Protein AF-A0A7C7KYK8-F1 (afdb_monomer)

Radius of gyration: 28.05 Å; Cα contacts (8 Å, |Δi|>4): 283; chains: 1; bounding box: 59×27×130 Å

Foldseek 3Di:
DDDDDDDDDDDDPPPPPPPPDPPPLLVLLLVLLVLLLVLLVLLLVLVLVCLVCQQVVQLVLVVVLCVVDVVDDDDVCSNPPGPADPLRSVLSNLLSVLVNLLSCLLSQLSDDDDLVSSLVSLVSSLVSLVVSLVSLVVCCVPCVVALSSVLNVLSVQLNVLSVVLSPDDDRLLSSLSSLQSSLVSVVSSLVSSLVRLVVVLVVLLVSLVVQLVSLVVQLVVCVVVVVVVSNVVSVVVNVVSVVLSVLVSVLSVLSSVLSVLSSQLSVLSNCCSPDPNDPVSSVSSSVSSVVSSVSSVVSSVSSVVSVVVVVD

Structure (mmCIF, N/CA/C/O backbone):
data_AF-A0A7C7KYK8-F1
#
_entry.id   AF-A0A7C7KYK8-F1
#
loop_
_atom_site.group_PDB
_atom_site.id
_atom_site.type_symbol
_atom_site.label_atom_id
_atom_site.label_alt_id
_atom_site.label_comp_id
_atom_site.label_asym_id
_atom_site.label_entity_id
_atom_site.label_seq_id
_atom_site.pdbx_PDB_ins_code
_atom_site.Cartn_x
_atom_site.Cartn_y
_atom_site.Cartn_z
_atom_site.occupancy
_atom_site.B_iso_or_equiv
_atom_site.auth_seq_id
_atom_site.auth_comp_id
_atom_site.auth_asym_id
_atom_site.auth_atom_id
_atom_site.pdbx_PDB_model_num
ATOM 1 N N . MET A 1 1 ? -0.561 -1.590 -94.330 1.00 39.41 1 MET A N 1
ATOM 2 C CA . MET A 1 1 ? 0.571 -1.987 -93.460 1.00 39.41 1 MET A CA 1
ATOM 3 C C . MET A 1 1 ? 0.499 -1.111 -92.217 1.00 39.41 1 MET A C 1
ATOM 5 O O . MET A 1 1 ? 0.584 0.092 -92.364 1.00 39.41 1 MET A O 1
ATOM 9 N N . ARG A 1 2 ? -0.061 -1.596 -91.105 1.00 34.94 2 ARG A N 1
ATOM 10 C CA . ARG A 1 2 ? 0.596 -2.390 -90.042 1.00 34.94 2 ARG A CA 1
ATOM 11 C C . ARG A 1 2 ? 1.697 -1.616 -89.283 1.00 34.94 2 ARG A C 1
ATOM 13 O O . ARG A 1 2 ? 2.776 -1.448 -89.824 1.00 34.94 2 ARG A O 1
ATOM 20 N N . HIS A 1 3 ? 1.354 -1.294 -88.026 1.00 37.06 3 HIS A N 1
ATOM 21 C CA . HIS A 1 3 ? 2.149 -1.211 -86.782 1.00 37.06 3 HIS A CA 1
ATOM 22 C C . HIS A 1 3 ? 3.342 -0.245 -86.632 1.00 37.06 3 HIS A C 1
ATOM 24 O O . HIS A 1 3 ? 4.312 -0.350 -87.366 1.00 37.06 3 HIS A O 1
ATOM 30 N N . LEU A 1 4 ? 3.287 0.594 -85.578 1.00 39.56 4 LEU A N 1
ATOM 31 C CA . LEU A 1 4 ? 4.137 0.632 -84.350 1.00 39.56 4 LEU A CA 1
ATOM 32 C C . LEU A 1 4 ? 3.781 1.945 -83.582 1.00 39.56 4 LEU A C 1
ATOM 34 O O . LEU A 1 4 ? 3.873 3.007 -84.180 1.00 39.56 4 LEU A O 1
ATOM 38 N N . LEU A 1 5 ? 3.132 2.011 -82.404 1.00 41.00 5 LEU A N 1
ATOM 39 C CA . LEU A 1 5 ? 3.512 1.663 -81.012 1.00 41.00 5 LEU A CA 1
ATOM 40 C C . LEU A 1 5 ? 4.870 2.226 -80.530 1.00 41.00 5 LEU A C 1
ATOM 42 O O . LEU A 1 5 ? 5.886 1.705 -80.967 1.00 41.00 5 LEU A O 1
ATOM 46 N N . GLN A 1 6 ? 4.856 3.209 -79.598 1.00 37.66 6 GLN A N 1
ATOM 47 C CA . GLN A 1 6 ? 5.611 3.269 -78.308 1.00 37.66 6 GLN A CA 1
ATOM 48 C C . GLN A 1 6 ? 5.577 4.683 -77.649 1.00 37.66 6 GLN A C 1
ATOM 50 O O . GLN A 1 6 ? 6.051 5.649 -78.229 1.00 37.66 6 GLN A O 1
ATOM 55 N N . HIS A 1 7 ? 4.858 4.827 -76.516 1.00 35.84 7 HIS A N 1
ATOM 56 C CA . HIS A 1 7 ? 5.334 5.178 -75.142 1.00 35.84 7 HIS A CA 1
ATOM 57 C C . HIS A 1 7 ? 5.679 6.670 -74.914 1.00 35.84 7 HIS A C 1
ATOM 59 O O . HIS A 1 7 ? 6.673 7.162 -75.421 1.00 35.84 7 HIS A O 1
ATOM 65 N N . ILE A 1 8 ? 4.818 7.502 -74.303 1.00 42.50 8 ILE A N 1
ATOM 66 C CA . ILE A 1 8 ? 4.493 7.671 -72.859 1.00 42.50 8 ILE A CA 1
ATOM 67 C C . ILE A 1 8 ? 5.725 7.703 -71.940 1.00 42.50 8 ILE A C 1
ATOM 69 O O . ILE A 1 8 ? 6.348 6.676 -71.696 1.00 42.50 8 ILE A O 1
ATOM 73 N N . GLY A 1 9 ? 5.984 8.878 -71.355 1.00 31.59 9 GLY A N 1
ATOM 74 C CA . GLY A 1 9 ?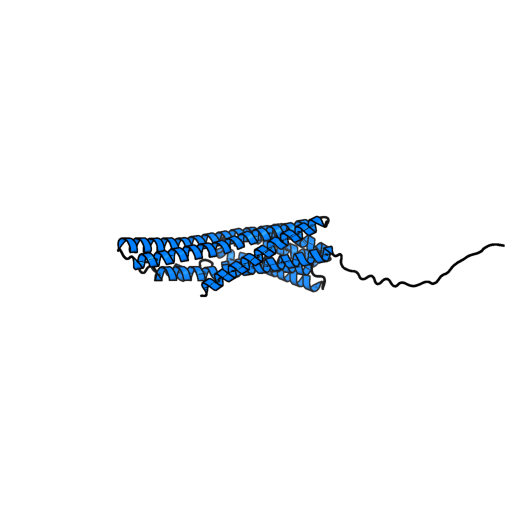 6.939 9.092 -70.267 1.00 31.59 9 GLY A CA 1
ATOM 75 C C . GLY A 1 9 ? 6.685 10.421 -69.548 1.00 31.59 9 GLY A C 1
ATOM 76 O O . GLY A 1 9 ? 7.449 11.365 -69.709 1.00 31.59 9 GLY A O 1
ATOM 77 N N . VAL A 1 10 ? 5.593 10.511 -68.781 1.00 37.50 10 VAL A N 1
ATOM 78 C CA . VAL A 1 10 ? 5.389 11.570 -67.777 1.00 37.50 10 VAL A CA 1
ATOM 79 C C . VAL A 1 10 ? 5.929 11.034 -66.455 1.00 37.50 10 VAL A C 1
ATOM 81 O O . VAL A 1 10 ? 5.347 10.128 -65.865 1.00 37.50 10 VAL A O 1
ATOM 84 N N . VAL A 1 11 ? 7.063 11.570 -66.004 1.00 35.84 11 VAL A N 1
ATOM 85 C CA . VAL A 1 11 ? 7.606 11.306 -64.667 1.00 35.84 11 VAL A CA 1
ATOM 86 C C . VAL A 1 11 ? 6.828 12.170 -63.676 1.00 35.84 11 VAL A C 1
ATOM 88 O O . VAL A 1 11 ? 7.108 13.355 -63.512 1.00 35.84 11 VAL A O 1
ATOM 91 N N . ALA A 1 12 ? 5.817 11.582 -63.040 1.00 37.19 12 ALA A N 1
ATOM 92 C CA . ALA A 1 12 ? 5.189 12.152 -61.856 1.00 37.19 12 ALA A CA 1
ATOM 93 C C . ALA A 1 12 ? 6.038 11.780 -60.632 1.00 37.19 12 ALA A C 1
ATOM 95 O O . ALA A 1 12 ? 6.067 10.629 -60.197 1.00 37.19 12 ALA A O 1
ATOM 96 N N . LEU A 1 13 ? 6.755 12.768 -60.099 1.00 34.91 13 LEU A N 1
ATOM 97 C CA . LEU A 1 13 ? 7.483 12.686 -58.839 1.00 34.91 13 LEU A CA 1
ATOM 98 C C . LEU A 1 13 ? 6.460 12.648 -57.688 1.00 34.91 13 LEU A C 1
ATOM 100 O O . LEU A 1 13 ? 6.020 13.687 -57.200 1.00 34.91 13 LEU A O 1
ATOM 104 N N . VAL A 1 14 ? 6.044 11.451 -57.272 1.00 40.53 14 VAL A N 1
ATOM 105 C CA . VAL A 1 14 ? 5.283 11.271 -56.029 1.00 40.53 14 VAL A CA 1
ATOM 106 C C . VAL A 1 14 ? 6.272 11.382 -54.874 1.00 40.53 14 VAL A C 1
ATOM 108 O O . VAL A 1 14 ? 6.973 10.432 -54.533 1.00 40.53 14 VAL A O 1
ATOM 111 N N . ALA A 1 15 ? 6.342 12.574 -54.284 1.00 39.62 15 ALA A N 1
ATOM 112 C CA . ALA A 1 15 ? 6.918 12.779 -52.965 1.00 39.62 15 ALA A CA 1
ATOM 113 C C . ALA A 1 15 ? 6.043 12.036 -51.943 1.00 39.62 15 ALA A C 1
ATOM 115 O O . ALA A 1 15 ? 5.050 12.563 -51.441 1.00 39.62 15 ALA A O 1
ATOM 116 N N . GLY A 1 16 ? 6.384 10.774 -51.687 1.00 33.50 16 GLY A N 1
ATOM 117 C CA . GLY A 1 16 ? 5.830 10.003 -50.586 1.00 33.50 16 GLY A CA 1
ATOM 118 C C . GLY A 1 16 ? 6.254 10.639 -49.269 1.00 33.50 16 GLY A C 1
ATOM 119 O O . GLY A 1 16 ? 7.388 10.472 -48.826 1.00 33.50 16 GLY A O 1
ATOM 120 N N . LEU A 1 17 ? 5.336 11.384 -48.656 1.00 36.88 17 LEU A N 1
ATOM 121 C CA . LEU A 1 17 ? 5.386 11.749 -47.248 1.00 36.88 17 LEU A CA 1
ATOM 122 C C . LEU A 1 17 ? 5.408 10.453 -46.430 1.00 36.88 17 LEU A C 1
ATOM 124 O O . LEU A 1 17 ? 4.373 9.832 -46.198 1.00 36.88 17 LEU A O 1
ATOM 128 N N . ALA A 1 18 ? 6.599 10.038 -46.003 1.00 37.62 18 ALA A N 1
ATOM 129 C CA . ALA A 1 18 ? 6.763 9.076 -44.927 1.00 37.62 18 ALA A CA 1
ATOM 130 C C . ALA A 1 18 ? 6.308 9.746 -43.622 1.00 37.62 18 ALA A C 1
ATOM 132 O O . ALA A 1 18 ? 7.106 10.285 -42.858 1.00 37.62 18 ALA A O 1
ATOM 133 N N . ALA A 1 19 ? 4.997 9.746 -43.382 1.00 37.44 19 ALA A N 1
ATOM 134 C CA . ALA A 1 19 ? 4.474 9.872 -42.036 1.00 37.44 19 ALA A CA 1
ATOM 135 C C . ALA A 1 19 ? 4.894 8.600 -41.287 1.00 37.44 19 ALA A C 1
ATOM 137 O O . ALA A 1 19 ? 4.265 7.552 -41.420 1.00 37.44 19 ALA A O 1
ATOM 138 N N . CYS A 1 20 ? 6.003 8.674 -40.549 1.00 38.59 20 CYS A N 1
ATOM 139 C CA . CYS A 1 20 ? 6.377 7.678 -39.551 1.00 38.59 20 CYS A CA 1
ATOM 140 C C . CYS A 1 20 ? 5.312 7.672 -38.444 1.00 38.59 20 CYS A C 1
ATOM 142 O O . CYS A 1 20 ? 5.484 8.304 -37.405 1.00 38.59 20 CYS A O 1
ATOM 144 N N . SER A 1 21 ? 4.192 6.984 -38.663 1.00 41.41 21 SER A N 1
ATOM 145 C CA . SER A 1 21 ? 3.325 6.548 -37.575 1.00 41.41 21 SER A CA 1
ATOM 146 C C . SER A 1 21 ? 4.129 5.556 -36.742 1.00 41.41 21 SER A C 1
ATOM 148 O O . SER A 1 21 ? 4.587 4.544 -37.280 1.00 41.41 21 SER A O 1
ATOM 150 N N . ALA A 1 22 ? 4.335 5.840 -35.457 1.00 50.25 22 ALA A N 1
ATOM 151 C CA . ALA A 1 22 ? 4.844 4.830 -34.538 1.00 50.25 22 ALA A CA 1
ATOM 152 C C . ALA A 1 22 ? 4.008 3.538 -34.701 1.00 50.25 22 ALA A C 1
ATOM 154 O O . ALA A 1 22 ? 2.796 3.639 -34.925 1.00 50.25 22 ALA A O 1
ATOM 155 N N . PRO A 1 23 ? 4.615 2.338 -34.643 1.00 59.47 23 PRO A N 1
ATOM 156 C CA . PRO A 1 23 ? 3.858 1.093 -34.723 1.00 59.47 23 PRO A CA 1
ATOM 157 C C . PRO A 1 23 ? 2.754 1.106 -33.662 1.00 59.47 23 PRO A C 1
ATOM 159 O O . PRO A 1 23 ? 3.033 1.410 -32.503 1.00 59.47 23 PRO A O 1
ATOM 162 N N . ARG A 1 24 ? 1.512 0.793 -34.050 1.00 62.34 24 ARG A N 1
ATOM 163 C CA . ARG A 1 24 ? 0.325 0.807 -33.172 1.00 62.34 24 ARG A CA 1
ATOM 164 C C . ARG A 1 24 ? 0.557 0.056 -31.852 1.00 62.34 24 ARG A C 1
ATOM 166 O O . ARG A 1 24 ? 0.099 0.503 -30.806 1.00 62.34 24 ARG A O 1
ATOM 173 N N . ASP A 1 25 ? 1.330 -1.022 -31.900 1.00 64.50 25 ASP A N 1
ATOM 174 C CA . ASP A 1 25 ? 1.671 -1.865 -30.749 1.00 64.50 25 ASP A CA 1
ATOM 175 C C . ASP A 1 25 ? 2.570 -1.146 -29.728 1.00 64.50 25 ASP A C 1
ATOM 177 O O . ASP A 1 25 ? 2.453 -1.360 -28.522 1.00 64.50 25 ASP A O 1
ATOM 181 N N . PHE A 1 26 ? 3.427 -0.225 -30.187 1.00 70.75 26 PHE A N 1
ATOM 182 C CA . PHE A 1 26 ? 4.243 0.598 -29.296 1.00 70.75 26 PHE A CA 1
ATOM 183 C C . PHE A 1 26 ? 3.380 1.603 -28.529 1.00 70.75 26 PHE A C 1
ATOM 185 O O . PHE A 1 26 ? 3.598 1.790 -27.339 1.00 70.75 26 PHE A O 1
ATOM 192 N N . THR A 1 27 ? 2.370 2.203 -29.166 1.00 81.44 27 THR A N 1
ATOM 193 C CA . THR A 1 27 ? 1.430 3.114 -28.489 1.00 81.44 27 THR A CA 1
ATOM 194 C C . THR A 1 27 ? 0.628 2.393 -27.404 1.00 81.44 27 THR A C 1
ATOM 196 O O . THR A 1 27 ? 0.552 2.888 -26.285 1.00 81.44 27 THR A O 1
ATOM 199 N N . VAL A 1 28 ? 0.121 1.187 -27.683 1.00 86.62 28 VAL A N 1
ATOM 200 C CA . VAL A 1 28 ? -0.624 0.386 -26.692 1.00 86.62 28 VAL A CA 1
ATOM 201 C C . VAL A 1 28 ? 0.254 0.019 -25.492 1.00 86.62 28 VAL A C 1
ATOM 203 O O . VAL A 1 28 ? -0.183 0.127 -24.348 1.00 86.62 28 VAL A O 1
ATOM 206 N N . TYR A 1 29 ? 1.515 -0.360 -25.722 1.00 87.56 29 TYR A N 1
ATOM 207 C CA . TYR A 1 29 ? 2.449 -0.645 -24.630 1.00 87.56 29 TYR A CA 1
ATOM 208 C C . TYR A 1 29 ? 2.697 0.582 -23.734 1.00 87.56 29 TYR A C 1
ATOM 210 O O . TYR A 1 29 ? 2.711 0.465 -22.510 1.00 87.56 29 TYR A O 1
ATOM 218 N N . GLN A 1 30 ? 2.835 1.772 -24.327 1.00 86.19 30 GLN A N 1
ATOM 219 C CA . GLN A 1 30 ? 3.006 3.022 -23.578 1.00 86.19 30 GLN A CA 1
ATOM 220 C C . GLN A 1 30 ? 1.785 3.371 -22.730 1.00 86.19 30 GLN A C 1
ATOM 222 O O . GLN A 1 30 ? 1.933 3.704 -21.554 1.00 86.19 30 GLN A O 1
ATOM 227 N N . GLU A 1 31 ? 0.593 3.287 -23.323 1.00 90.44 31 GLU A N 1
ATOM 228 C CA . GLU A 1 31 ? -0.676 3.516 -22.625 1.00 90.44 31 GLU A CA 1
ATOM 229 C C . GLU A 1 31 ? -0.809 2.562 -21.437 1.00 90.44 31 GLU A C 1
ATOM 231 O O . GLU A 1 31 ? -1.110 2.995 -20.327 1.00 90.44 31 GLU A O 1
ATOM 236 N N . THR A 1 32 ? -0.458 1.291 -21.639 1.00 94.44 32 THR A N 1
ATOM 237 C CA . THR A 1 32 ? -0.509 0.263 -20.594 1.00 94.44 32 THR A CA 1
ATOM 238 C C . THR A 1 32 ? 0.443 0.564 -19.432 1.00 94.44 32 THR A C 1
ATOM 240 O O . THR A 1 32 ? 0.064 0.438 -18.270 1.00 94.44 32 THR A O 1
ATOM 243 N N . ILE A 1 33 ? 1.665 1.042 -19.695 1.00 93.12 33 ILE A N 1
ATOM 244 C CA . ILE A 1 33 ? 2.573 1.488 -18.620 1.00 93.12 33 ILE A CA 1
ATOM 245 C C . ILE A 1 33 ? 1.990 2.699 -17.868 1.00 93.12 33 ILE A C 1
ATOM 247 O O . ILE A 1 33 ? 2.126 2.791 -16.646 1.00 93.12 33 ILE A O 1
ATOM 251 N N . GLY A 1 34 ? 1.318 3.616 -18.571 1.00 93.19 34 GLY A N 1
ATOM 252 C CA . GLY A 1 34 ? 0.617 4.745 -17.953 1.00 93.19 34 GLY A CA 1
ATOM 253 C C . GLY A 1 34 ? -0.557 4.316 -17.061 1.00 93.19 34 GLY A C 1
ATOM 254 O O . GLY A 1 34 ? -0.731 4.860 -15.964 1.00 93.19 34 GLY A O 1
ATOM 255 N N . GLU A 1 35 ? -1.331 3.314 -17.486 1.00 96.00 35 GLU A N 1
ATOM 256 C CA . GLU A 1 35 ? -2.389 2.693 -16.676 1.00 96.00 35 GLU A CA 1
ATOM 257 C C . GLU A 1 35 ? -1.803 2.048 -15.410 1.00 96.00 35 GLU A C 1
ATOM 259 O O . GLU A 1 35 ? -2.283 2.317 -14.306 1.00 96.00 35 GLU A O 1
ATOM 264 N N . PHE A 1 36 ? -0.704 1.296 -15.541 1.00 96.94 36 PHE A N 1
ATOM 265 C CA . PHE A 1 36 ? 0.009 0.688 -14.411 1.00 96.94 36 PHE A CA 1
ATOM 266 C C . PHE A 1 36 ? 0.518 1.730 -13.400 1.00 96.94 36 PHE A C 1
ATOM 268 O O . PHE A 1 36 ? 0.356 1.562 -12.186 1.00 96.94 36 PHE A O 1
ATOM 275 N N . GLN A 1 37 ? 1.088 2.840 -13.882 1.00 95.62 37 GLN A N 1
ATOM 276 C CA . GLN A 1 37 ? 1.500 3.958 -13.030 1.00 95.62 37 GLN A CA 1
ATOM 277 C C . GLN A 1 37 ? 0.299 4.566 -12.293 1.00 95.62 37 GLN A C 1
ATOM 279 O O . GLN A 1 37 ? 0.345 4.749 -11.078 1.00 95.62 37 GLN A O 1
ATOM 284 N N . THR A 1 38 ? -0.792 4.845 -13.008 1.00 96.19 38 THR A N 1
ATOM 285 C CA . THR A 1 38 ? -2.000 5.451 -12.427 1.00 96.19 38 THR A CA 1
ATOM 286 C C . THR A 1 38 ? -2.620 4.555 -11.355 1.00 96.19 38 THR A C 1
ATOM 288 O O . THR A 1 38 ? -3.025 5.041 -10.298 1.00 96.19 38 THR A O 1
ATOM 291 N N . ALA A 1 39 ? -2.679 3.246 -11.603 1.00 97.25 39 ALA A N 1
ATOM 292 C CA . ALA A 1 39 ? -3.134 2.261 -10.629 1.00 97.25 39 ALA A CA 1
ATOM 293 C C . ALA A 1 39 ? -2.235 2.257 -9.381 1.00 97.25 39 ALA A C 1
ATOM 295 O O . ALA A 1 39 ? -2.733 2.340 -8.262 1.00 97.25 39 ALA A O 1
ATOM 296 N N . THR A 1 40 ? -0.913 2.290 -9.569 1.00 96.62 40 THR A N 1
ATOM 297 C CA . THR A 1 40 ? 0.068 2.386 -8.474 1.00 96.62 40 THR A CA 1
ATOM 298 C C . THR A 1 40 ? -0.090 3.659 -7.652 1.00 96.62 40 THR A C 1
ATOM 300 O O . THR A 1 40 ? -0.054 3.601 -6.424 1.00 96.62 40 THR A O 1
ATOM 303 N N . ASP A 1 41 ? -0.340 4.800 -8.296 1.00 94.81 41 ASP A N 1
ATOM 304 C CA . ASP A 1 41 ? -0.593 6.063 -7.605 1.00 94.81 41 ASP A CA 1
ATOM 305 C C . ASP A 1 41 ? -1.860 5.991 -6.727 1.00 94.81 41 ASP A C 1
ATOM 307 O O . ASP A 1 41 ? -1.836 6.471 -5.588 1.00 94.81 41 ASP A O 1
ATOM 311 N N . LYS A 1 42 ? -2.939 5.356 -7.213 1.00 95.38 42 LYS A N 1
ATOM 312 C CA . LYS A 1 42 ? -4.183 5.140 -6.447 1.00 95.38 42 LYS A CA 1
ATOM 313 C C . LYS A 1 42 ? -3.963 4.204 -5.258 1.00 95.38 42 LYS A C 1
ATOM 315 O O . LYS A 1 42 ? -4.292 4.581 -4.134 1.00 95.38 42 LYS A O 1
ATOM 320 N N . THR A 1 43 ? -3.370 3.032 -5.492 1.00 94.56 43 THR A N 1
ATOM 321 C CA . THR A 1 43 ? -3.070 2.033 -4.452 1.00 94.56 43 THR A CA 1
ATOM 322 C C . THR A 1 43 ? -2.204 2.635 -3.353 1.00 94.56 43 THR A C 1
ATOM 324 O O . THR A 1 43 ? -2.537 2.539 -2.171 1.00 94.56 43 THR A O 1
ATOM 327 N N . ALA A 1 44 ? -1.132 3.333 -3.740 1.00 92.25 44 ALA A N 1
ATOM 328 C CA . ALA A 1 44 ? -0.272 4.029 -2.800 1.00 92.25 44 ALA A CA 1
ATOM 329 C C . ALA A 1 44 ? -1.053 5.091 -2.018 1.00 92.25 44 ALA A C 1
ATOM 331 O O . ALA A 1 44 ? -0.940 5.129 -0.802 1.00 92.25 44 ALA A O 1
ATOM 332 N N . SER A 1 45 ? -1.883 5.920 -2.662 1.00 90.69 45 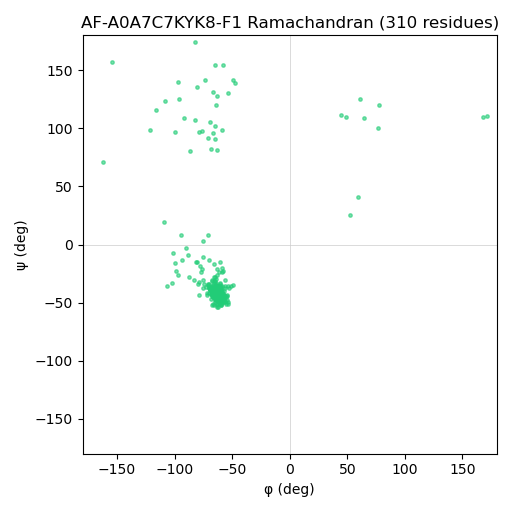SER A N 1
ATOM 333 C CA . SER A 1 45 ? -2.680 6.933 -1.949 1.00 90.69 45 SER A CA 1
ATOM 334 C C . SER A 1 45 ? -3.531 6.322 -0.832 1.00 90.69 45 SER A C 1
ATOM 336 O O . SER A 1 45 ? -3.484 6.807 0.294 1.00 90.69 45 SER A O 1
ATOM 338 N N . VAL A 1 46 ? -4.252 5.234 -1.123 1.00 90.81 46 VAL A N 1
ATOM 339 C CA . VAL A 1 46 ? -5.092 4.542 -0.132 1.00 90.81 46 VAL A CA 1
ATOM 340 C C . VAL A 1 46 ? -4.249 3.984 1.012 1.00 90.81 46 VAL A C 1
ATOM 342 O O . VAL A 1 46 ? -4.577 4.189 2.181 1.00 90.81 46 VAL A O 1
ATOM 345 N N . ALA A 1 47 ? -3.141 3.313 0.692 1.00 89.12 47 ALA A N 1
ATOM 346 C CA . ALA A 1 47 ? -2.253 2.755 1.703 1.00 89.12 47 ALA A CA 1
ATOM 347 C C . ALA A 1 47 ? -1.655 3.841 2.611 1.00 89.12 47 ALA A C 1
ATOM 349 O O . ALA A 1 47 ? -1.629 3.688 3.832 1.00 89.12 47 ALA A O 1
ATOM 350 N N . LEU A 1 48 ? -1.220 4.961 2.029 1.00 84.38 48 LEU A N 1
ATOM 351 C CA .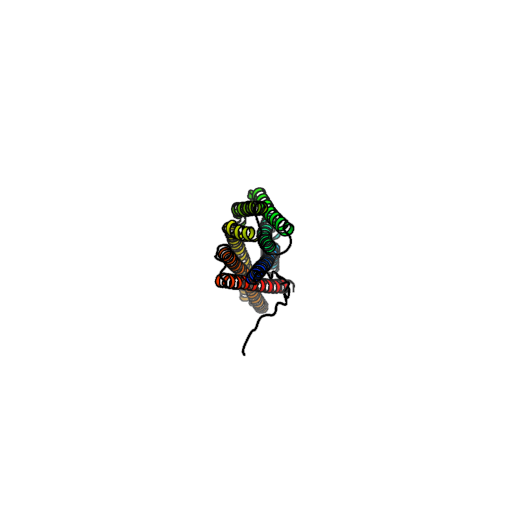 LEU A 1 48 ? -0.642 6.090 2.756 1.00 84.38 48 LEU A CA 1
ATOM 352 C C . LEU A 1 48 ? -1.644 6.747 3.699 1.00 84.38 48 LEU A C 1
ATOM 354 O O . LEU A 1 48 ? -1.309 7.013 4.856 1.00 84.38 48 LEU A O 1
ATOM 358 N N . ASP A 1 49 ? -2.859 7.002 3.220 1.00 85.81 49 ASP A N 1
ATOM 359 C CA . ASP A 1 49 ? -3.911 7.608 4.033 1.00 85.81 49 ASP A CA 1
ATOM 360 C C . ASP A 1 49 ? -4.294 6.686 5.194 1.00 85.81 49 ASP A C 1
ATOM 362 O O . ASP A 1 49 ? -4.450 7.142 6.331 1.00 85.81 49 ASP A O 1
ATOM 366 N N . TYR A 1 50 ? -4.341 5.374 4.947 1.00 82.12 50 TYR A N 1
ATOM 367 C CA . TYR A 1 50 ? -4.572 4.396 6.000 1.00 82.12 50 TYR A CA 1
ATOM 368 C C . TYR A 1 50 ? -3.452 4.403 7.054 1.00 82.12 50 TYR A C 1
ATOM 370 O O . TYR A 1 50 ? -3.725 4.523 8.252 1.00 82.12 50 TYR A O 1
ATOM 378 N N . VAL A 1 51 ? -2.185 4.316 6.629 1.00 81.06 51 VAL A N 1
ATOM 379 C CA . VAL A 1 51 ? -1.023 4.308 7.538 1.00 81.06 51 VAL A CA 1
ATOM 380 C C . VAL A 1 51 ? -0.972 5.588 8.379 1.00 81.06 51 VAL A C 1
ATOM 382 O O . VAL A 1 51 ? -0.706 5.525 9.579 1.00 81.06 51 VAL A O 1
ATOM 385 N N . LYS A 1 52 ? -1.285 6.750 7.793 1.00 82.88 52 LYS A N 1
ATOM 386 C CA . LYS A 1 52 ? -1.356 8.034 8.516 1.00 82.88 52 LYS A CA 1
ATOM 387 C C . LYS A 1 52 ? -2.520 8.084 9.512 1.00 82.88 52 LYS A C 1
ATOM 389 O O . LYS A 1 52 ? -2.413 8.738 10.550 1.00 82.88 52 LYS A O 1
ATOM 394 N N . GLY A 1 53 ? -3.616 7.386 9.220 1.00 81.56 53 GLY A N 1
ATOM 395 C CA . GLY A 1 53 ? -4.813 7.339 10.056 1.00 81.56 53 GLY A CA 1
ATOM 396 C C . GLY A 1 53 ? -4.720 6.420 11.278 1.00 81.56 53 GLY A C 1
ATOM 397 O O . GLY A 1 53 ? -5.512 6.594 12.207 1.00 81.56 53 GLY A O 1
ATOM 398 N N . ILE A 1 54 ? -3.770 5.476 11.319 1.00 81.12 54 ILE A N 1
ATOM 399 C CA . ILE A 1 54 ? -3.771 4.384 12.309 1.00 81.12 54 ILE A CA 1
ATOM 400 C C . ILE A 1 54 ? -3.717 4.888 13.758 1.00 81.12 54 ILE A C 1
ATOM 402 O O . ILE A 1 54 ? -4.604 4.582 14.547 1.00 81.12 54 ILE A O 1
ATOM 406 N N . ASN A 1 55 ? -2.760 5.758 14.094 1.00 84.44 55 ASN A N 1
ATOM 407 C CA . ASN A 1 55 ? -2.600 6.268 15.459 1.00 84.44 55 ASN A CA 1
ATOM 408 C C . ASN A 1 55 ? -3.817 7.089 15.907 1.00 84.44 55 ASN A C 1
ATOM 410 O O . ASN A 1 55 ? -4.229 7.030 17.064 1.00 84.44 55 ASN A O 1
ATOM 414 N N . THR A 1 56 ? -4.403 7.860 14.986 1.00 85.44 56 THR A N 1
ATOM 415 C CA . THR A 1 56 ? -5.589 8.675 15.274 1.00 85.44 56 THR A CA 1
ATOM 416 C C . THR A 1 56 ? -6.799 7.798 15.548 1.00 85.44 56 THR A C 1
ATOM 418 O O . THR A 1 56 ? -7.532 8.065 16.501 1.00 85.44 56 THR A O 1
ATOM 421 N N . PHE A 1 57 ? -6.995 6.753 14.742 1.00 83.00 57 PHE A N 1
ATOM 422 C CA . PHE A 1 57 ? -8.080 5.805 14.942 1.00 83.00 57 PHE A CA 1
ATOM 423 C C . PHE A 1 57 ? -7.974 5.108 16.298 1.00 83.00 57 PHE A C 1
ATOM 425 O O . PHE A 1 57 ? -8.941 5.094 17.049 1.00 83.00 57 PHE A O 1
ATOM 432 N N . GLU A 1 58 ? -6.800 4.577 16.618 1.00 79.44 58 GLU A N 1
ATOM 433 C CA . GLU A 1 58 ? -6.569 3.778 17.822 1.00 79.44 58 GLU A CA 1
ATOM 434 C C . GLU A 1 58 ? -6.725 4.608 19.099 1.00 79.44 58 GLU A C 1
ATOM 436 O O . GLU A 1 58 ? -7.421 4.222 20.037 1.00 79.44 58 GLU A O 1
ATOM 441 N N . ARG A 1 59 ? -6.189 5.833 19.097 1.00 85.62 59 ARG A N 1
ATOM 442 C CA . ARG A 1 59 ? -6.430 6.786 20.184 1.00 85.62 59 ARG A CA 1
ATOM 443 C C . ARG A 1 59 ? -7.912 7.145 20.303 1.00 85.62 59 ARG A C 1
ATOM 445 O O . ARG A 1 59 ? -8.444 7.219 21.407 1.00 85.62 59 ARG A O 1
ATOM 452 N N . GLY A 1 60 ? -8.578 7.412 19.177 1.00 85.12 60 GLY A N 1
ATOM 453 C CA . GLY A 1 60 ? -10.011 7.714 19.153 1.00 85.12 60 GLY A CA 1
ATOM 454 C C . GLY A 1 60 ? -10.848 6.559 19.700 1.00 85.12 60 GLY A C 1
ATOM 455 O O . GLY A 1 60 ? -11.835 6.784 20.400 1.00 85.12 60 GLY A O 1
ATOM 456 N N . PHE A 1 61 ? -10.406 5.335 19.435 1.00 82.44 61 PHE A N 1
ATOM 457 C CA . PHE A 1 61 ? -11.008 4.119 19.933 1.00 82.44 61 PHE A CA 1
ATOM 458 C C . PHE A 1 61 ? -10.858 3.967 21.450 1.00 82.44 61 PHE A C 1
ATOM 460 O O . PHE A 1 61 ? -11.867 3.842 22.137 1.00 82.44 61 PHE A O 1
ATOM 467 N N . GLU A 1 62 ? -9.648 4.075 22.002 1.00 84.50 62 GLU A N 1
ATOM 468 C CA . GLU A 1 62 ? -9.452 3.985 23.458 1.00 84.50 62 GLU A CA 1
ATOM 469 C C . GLU A 1 62 ? -10.248 5.077 24.201 1.00 84.50 62 GLU A C 1
ATOM 471 O O . GLU A 1 62 ? -10.876 4.806 25.223 1.00 84.50 62 GLU A O 1
ATOM 476 N N . LEU A 1 63 ? -10.316 6.296 23.647 1.00 88.12 63 LEU A N 1
ATOM 477 C CA . LEU A 1 63 ? -11.164 7.365 24.188 1.00 88.12 63 LEU A CA 1
ATOM 478 C C . LEU A 1 63 ? -12.658 7.036 24.132 1.00 88.12 63 LEU A C 1
ATOM 480 O O . LEU A 1 63 ? -13.399 7.466 25.015 1.00 88.12 63 LEU A O 1
ATOM 484 N N . LYS A 1 64 ? -13.123 6.330 23.096 1.00 84.62 64 LYS A N 1
ATOM 485 C CA . LYS A 1 64 ? -14.512 5.870 23.013 1.00 84.62 64 LYS A CA 1
ATOM 486 C C . LYS A 1 64 ? -14.799 4.867 24.127 1.00 84.62 64 LYS A C 1
ATOM 488 O O . LYS A 1 64 ? -15.767 5.067 24.853 1.00 84.62 64 LYS A O 1
ATOM 493 N N . LEU A 1 65 ? -13.942 3.863 24.303 1.00 81.81 65 LEU A N 1
ATOM 494 C CA . LEU A 1 65 ? -14.127 2.834 25.329 1.00 81.81 65 LEU A CA 1
ATOM 495 C C . LEU A 1 65 ? -14.177 3.432 26.740 1.00 81.81 65 LEU A C 1
ATOM 497 O O . LEU A 1 65 ? -15.093 3.140 27.498 1.00 81.81 65 LEU A O 1
ATOM 501 N N . LEU A 1 66 ? -13.276 4.369 27.056 1.00 84.62 66 LEU A N 1
ATOM 502 C CA . LEU A 1 66 ? -13.280 5.093 28.337 1.00 84.62 66 LEU A CA 1
ATOM 503 C C . LEU A 1 66 ? -14.556 5.919 28.588 1.00 84.62 66 LEU A C 1
ATOM 505 O O . LEU A 1 66 ? -14.865 6.238 29.731 1.00 84.62 66 LEU A O 1
ATOM 509 N N . ARG A 1 67 ? -15.285 6.323 27.538 1.00 84.06 67 ARG A N 1
ATOM 510 C CA . ARG A 1 67 ? -16.577 7.020 27.684 1.00 84.06 67 ARG A CA 1
ATOM 511 C C . ARG A 1 67 ? -17.738 6.056 27.891 1.00 84.06 67 ARG A C 1
ATOM 513 O O . ARG A 1 67 ? -18.741 6.454 28.477 1.00 84.06 67 ARG A O 1
ATOM 520 N N . GLU A 1 68 ? -17.644 4.854 27.331 1.00 77.75 68 GLU A N 1
ATOM 521 C CA . GLU A 1 68 ? -18.714 3.856 27.370 1.00 77.75 68 GLU A CA 1
ATOM 522 C C . GLU A 1 68 ? -18.651 2.971 28.618 1.00 77.75 68 GLU A C 1
ATOM 524 O O . GLU A 1 68 ? -19.703 2.540 29.083 1.00 77.75 68 GLU A O 1
ATOM 529 N N . ASP A 1 69 ? -17.460 2.774 29.186 1.00 75.56 69 ASP A N 1
ATOM 530 C CA . ASP A 1 69 ? -17.229 2.058 30.440 1.00 75.56 69 ASP A CA 1
ATOM 531 C C . ASP A 1 69 ? -16.530 2.975 31.471 1.00 75.56 69 ASP A C 1
ATOM 533 O O . ASP A 1 69 ? -15.308 3.146 31.418 1.00 75.56 69 ASP A O 1
ATOM 537 N N . PRO A 1 70 ? -17.284 3.579 32.413 1.00 79.00 70 PRO A N 1
ATOM 538 C CA . PRO A 1 70 ? -16.728 4.428 33.469 1.00 79.00 70 PRO A CA 1
ATOM 539 C C . PRO A 1 70 ? -15.777 3.709 34.436 1.00 79.00 70 PRO A C 1
ATOM 541 O O . PRO A 1 70 ? -14.981 4.382 35.094 1.00 79.00 70 PRO A O 1
ATOM 544 N N . ASP A 1 71 ? -15.856 2.378 34.535 1.00 81.12 71 ASP A N 1
ATOM 545 C CA . ASP A 1 71 ? -15.007 1.574 35.421 1.00 81.12 71 ASP A CA 1
ATOM 546 C C . ASP A 1 71 ? -13.691 1.159 34.736 1.00 81.12 71 ASP A C 1
ATOM 548 O O . ASP A 1 71 ? -12.765 0.662 35.392 1.00 81.12 71 ASP A O 1
ATOM 552 N N . ARG A 1 72 ? -13.559 1.406 33.424 1.00 83.31 72 ARG A N 1
ATOM 553 C CA . ARG A 1 72 ? -12.331 1.142 32.671 1.00 83.31 72 ARG A CA 1
ATOM 554 C C . ARG A 1 72 ? -11.183 2.015 33.198 1.00 83.31 72 ARG A C 1
ATOM 556 O O . ARG A 1 72 ? -11.291 3.244 33.225 1.00 83.31 72 ARG A O 1
ATOM 563 N N . PRO A 1 73 ? -10.022 1.428 33.538 1.00 83.69 73 PRO A N 1
ATOM 564 C CA . PRO A 1 73 ? -8.878 2.208 33.984 1.00 83.69 73 PRO A CA 1
ATOM 565 C C . PRO A 1 73 ? -8.325 3.079 32.849 1.00 83.69 73 PRO A C 1
ATOM 567 O O . PRO A 1 73 ? -8.027 2.593 31.756 1.00 83.69 73 PRO A O 1
ATOM 570 N N . LEU A 1 74 ? -8.111 4.366 33.136 1.00 85.62 74 LEU A N 1
ATOM 571 C CA . LEU A 1 74 ? -7.414 5.281 32.235 1.00 85.62 74 LEU A CA 1
ATOM 572 C C . LEU A 1 74 ? -5.931 4.905 32.143 1.00 85.62 74 LEU A C 1
ATOM 574 O O . LEU A 1 74 ? -5.143 5.189 33.046 1.00 85.62 74 LEU A O 1
ATOM 578 N N . ILE A 1 75 ? -5.536 4.311 31.019 1.00 85.62 75 ILE A N 1
ATOM 579 C CA . ILE A 1 75 ? -4.138 3.998 30.718 1.00 85.62 75 ILE A CA 1
ATOM 580 C C . ILE A 1 75 ? -3.595 5.085 29.786 1.00 85.62 75 ILE A C 1
ATOM 582 O O . ILE A 1 75 ? -3.793 5.033 28.575 1.00 85.62 75 ILE A O 1
ATOM 586 N N . ILE A 1 76 ? -2.905 6.081 30.354 1.00 83.94 76 ILE A N 1
ATOM 587 C CA . ILE A 1 76 ? -2.399 7.246 29.604 1.00 83.94 76 ILE A CA 1
ATOM 588 C C . ILE A 1 76 ? -1.503 6.837 28.431 1.00 83.94 76 ILE A C 1
ATOM 590 O O . ILE A 1 76 ? -1.624 7.430 27.362 1.00 83.94 76 ILE A O 1
ATOM 594 N N . SER A 1 77 ? -0.672 5.801 28.584 1.00 83.56 77 SER A N 1
ATOM 595 C CA . SER A 1 77 ? 0.217 5.340 27.511 1.00 83.56 77 SER A CA 1
ATOM 596 C C . SER A 1 77 ? -0.542 4.929 26.249 1.00 83.56 77 SER A C 1
ATOM 598 O O . SER A 1 77 ? -0.110 5.281 25.160 1.00 83.56 77 SER A O 1
ATOM 600 N N . LYS A 1 78 ? -1.735 4.327 26.355 1.00 79.94 78 LYS A N 1
ATOM 601 C CA . LYS A 1 78 ? -2.575 4.000 25.184 1.00 79.94 78 LYS A CA 1
ATOM 602 C C . LYS A 1 78 ? -3.093 5.229 24.424 1.00 79.94 78 LYS A C 1
ATOM 604 O O . LYS A 1 78 ? -3.561 5.107 23.297 1.00 79.94 78 LYS A O 1
ATOM 609 N N . LEU A 1 79 ? -3.052 6.406 25.048 1.00 81.94 79 LEU A N 1
ATOM 610 C CA . LEU A 1 79 ? -3.493 7.671 24.460 1.00 81.94 79 LEU A CA 1
ATOM 611 C C . LEU A 1 79 ? -2.323 8.539 23.990 1.00 81.94 79 LEU A C 1
ATOM 613 O O . LEU A 1 79 ? -2.477 9.304 23.033 1.00 81.94 79 LEU A O 1
ATOM 617 N N . SER A 1 80 ? -1.189 8.469 24.691 1.00 80.69 80 SER A N 1
ATOM 618 C CA . SER A 1 80 ? -0.014 9.305 24.448 1.00 80.69 80 SER A CA 1
ATOM 619 C C . SER A 1 80 ? 1.053 8.635 23.587 1.00 80.69 80 SER A C 1
ATOM 621 O O . SER A 1 80 ? 1.816 9.345 22.933 1.00 80.69 80 SER A O 1
ATOM 623 N N . GLU A 1 81 ? 1.129 7.303 23.580 1.00 82.88 81 GLU A N 1
ATOM 624 C CA . GLU A 1 81 ? 2.112 6.553 22.798 1.00 82.88 81 GLU A CA 1
ATOM 625 C C . GLU A 1 81 ? 1.494 6.110 21.466 1.00 82.88 81 GLU A C 1
ATOM 627 O O . GLU A 1 81 ? 0.427 5.491 21.447 1.00 82.88 81 GLU A O 1
ATOM 632 N N . PRO A 1 82 ? 2.120 6.445 20.326 1.00 78.94 82 PRO A N 1
ATOM 633 C CA . PRO A 1 82 ? 1.619 6.019 19.032 1.00 78.94 82 PRO A CA 1
ATOM 634 C C . PRO A 1 82 ? 1.887 4.525 18.816 1.00 78.94 82 PRO A C 1
ATOM 636 O O . PRO A 1 82 ? 2.967 4.035 19.136 1.00 78.94 82 PRO A O 1
ATOM 639 N N . ILE A 1 83 ? 0.941 3.817 18.196 1.00 79.69 83 ILE A N 1
ATOM 640 C CA . ILE A 1 83 ? 1.124 2.404 17.822 1.00 79.69 83 ILE A CA 1
ATOM 641 C C . ILE A 1 83 ? 2.206 2.255 16.759 1.00 79.69 83 ILE A C 1
ATOM 643 O O . ILE A 1 83 ? 3.043 1.361 16.849 1.00 79.69 83 ILE A O 1
ATOM 647 N N . LEU A 1 84 ? 2.216 3.150 15.769 1.00 82.00 84 LEU A N 1
ATOM 648 C CA . LEU A 1 84 ? 3.330 3.283 14.839 1.00 82.00 84 LEU A CA 1
ATOM 649 C C . LEU A 1 84 ? 4.091 4.569 15.133 1.00 82.00 84 LEU A C 1
ATOM 651 O O . LEU A 1 84 ? 3.522 5.663 15.076 1.00 82.00 84 LEU A O 1
ATOM 655 N N . SER A 1 85 ? 5.394 4.450 15.384 1.00 86.69 85 SER A N 1
ATOM 656 C CA . SER A 1 85 ? 6.261 5.616 15.541 1.00 86.69 85 SER A CA 1
ATOM 657 C C . SER A 1 85 ? 6.227 6.511 14.288 1.00 86.69 85 SER A C 1
ATOM 659 O O . SER A 1 85 ? 5.967 6.031 13.177 1.00 86.69 85 SER A O 1
ATOM 661 N N . PRO A 1 86 ? 6.516 7.819 14.412 1.00 87.25 86 PRO A N 1
ATOM 662 C CA . PRO A 1 86 ? 6.622 8.705 13.251 1.00 87.25 86 PRO A CA 1
ATOM 663 C C . PRO A 1 86 ? 7.607 8.191 12.190 1.00 87.25 86 PRO A C 1
ATOM 665 O O . PRO A 1 86 ? 7.351 8.311 10.992 1.00 87.25 86 PRO A O 1
ATOM 668 N N . GLN A 1 87 ? 8.704 7.566 12.626 1.00 88.25 87 GLN A N 1
ATOM 669 C CA . GLN A 1 87 ? 9.694 6.926 11.763 1.00 88.25 87 GLN A CA 1
ATOM 670 C C . GLN A 1 87 ? 9.084 5.739 11.009 1.00 88.25 87 GLN A C 1
ATOM 672 O O . GLN A 1 87 ? 9.284 5.619 9.804 1.00 88.25 87 GLN A O 1
ATOM 677 N N . ALA A 1 88 ? 8.297 4.900 11.689 1.00 86.19 88 ALA A N 1
ATOM 678 C CA . ALA A 1 88 ? 7.628 3.748 11.089 1.00 86.19 88 ALA A CA 1
ATOM 679 C C . ALA A 1 88 ? 6.595 4.167 10.028 1.00 86.19 88 ALA A C 1
ATOM 681 O O . ALA A 1 88 ? 6.508 3.542 8.967 1.00 86.19 88 ALA A O 1
ATOM 682 N N . ILE A 1 89 ? 5.850 5.247 10.284 1.00 86.75 89 ILE A N 1
ATOM 683 C CA . ILE A 1 89 ? 4.929 5.853 9.310 1.00 86.75 89 ILE A CA 1
ATOM 684 C C . ILE A 1 89 ? 5.708 6.423 8.120 1.00 86.75 89 ILE A C 1
ATOM 686 O O . ILE A 1 89 ? 5.353 6.157 6.974 1.00 86.75 89 ILE A O 1
ATOM 690 N N . SER A 1 90 ? 6.786 7.174 8.372 1.00 87.56 90 SER A N 1
ATOM 691 C CA . SER A 1 90 ? 7.589 7.781 7.304 1.00 87.56 90 SER A CA 1
ATOM 692 C C . SER A 1 90 ? 8.283 6.738 6.426 1.00 87.56 90 SER A C 1
ATOM 694 O O . SER A 1 90 ? 8.335 6.922 5.213 1.00 87.56 90 SER A O 1
ATOM 696 N N . ALA A 1 91 ? 8.773 5.636 7.002 1.00 88.38 91 ALA A N 1
ATOM 697 C CA . ALA A 1 91 ? 9.387 4.545 6.250 1.00 88.38 91 ALA A CA 1
ATOM 698 C C . ALA A 1 91 ? 8.391 3.918 5.263 1.00 88.38 91 ALA A C 1
ATOM 700 O O . ALA A 1 91 ? 8.683 3.831 4.073 1.00 88.38 91 ALA A O 1
ATOM 701 N N . ARG A 1 92 ? 7.178 3.579 5.726 1.00 89.50 92 ARG A N 1
ATOM 702 C CA . ARG A 1 92 ? 6.090 3.090 4.858 1.00 89.50 92 ARG A CA 1
ATOM 703 C C . ARG A 1 92 ? 5.741 4.102 3.773 1.00 89.50 92 ARG A C 1
ATOM 705 O O . ARG A 1 92 ? 5.619 3.730 2.608 1.00 89.50 92 ARG A O 1
ATOM 712 N N . ASP A 1 93 ? 5.635 5.381 4.146 1.00 89.12 93 ASP A N 1
ATOM 713 C CA . ASP A 1 93 ? 5.301 6.451 3.205 1.00 89.12 93 ASP A CA 1
ATOM 714 C C . ASP A 1 93 ? 6.313 6.548 2.059 1.00 89.12 93 ASP A C 1
ATOM 716 O O . ASP A 1 93 ? 5.957 6.588 0.879 1.00 89.12 93 ASP A O 1
ATOM 720 N N . ARG A 1 94 ? 7.594 6.454 2.409 1.00 89.62 94 ARG A N 1
ATOM 721 C CA . ARG A 1 94 ? 8.704 6.467 1.460 1.00 89.62 94 ARG A CA 1
ATOM 722 C C . ARG A 1 94 ? 8.803 5.189 0.631 1.00 89.62 94 ARG A C 1
ATOM 724 O O . ARG A 1 94 ? 9.151 5.301 -0.539 1.00 89.62 94 ARG A O 1
ATOM 731 N N . VAL A 1 95 ? 8.477 4.008 1.167 1.00 91.62 95 VAL A N 1
ATOM 732 C CA . VAL A 1 95 ? 8.468 2.753 0.385 1.00 91.62 95 VAL A CA 1
ATOM 733 C C . VAL A 1 95 ? 7.427 2.823 -0.733 1.00 91.62 95 VAL A C 1
ATOM 735 O O . VAL A 1 95 ? 7.760 2.587 -1.896 1.00 91.62 95 VAL A O 1
ATOM 738 N N . PHE A 1 96 ? 6.198 3.255 -0.430 1.00 91.12 96 PHE A N 1
ATOM 739 C CA . PHE A 1 96 ? 5.205 3.538 -1.473 1.00 91.12 96 PHE A CA 1
ATOM 740 C C . PHE A 1 96 ? 5.676 4.652 -2.416 1.00 91.12 96 PHE A C 1
ATOM 742 O O . PHE A 1 96 ? 5.472 4.569 -3.627 1.00 91.12 96 PHE A O 1
ATOM 749 N N . GLY A 1 97 ? 6.363 5.669 -1.887 1.00 89.94 97 GLY A N 1
ATOM 750 C CA . GLY A 1 97 ? 7.032 6.699 -2.680 1.00 89.94 97 GLY A CA 1
ATOM 751 C C . GLY A 1 97 ? 8.009 6.128 -3.715 1.00 89.94 97 GLY A C 1
ATOM 752 O O . GLY A 1 97 ? 7.967 6.545 -4.872 1.00 89.94 97 GLY A O 1
ATOM 753 N N . VAL A 1 98 ? 8.825 5.136 -3.346 1.00 90.75 98 VAL A N 1
ATOM 754 C CA . VAL A 1 98 ? 9.759 4.459 -4.260 1.00 90.75 98 VAL A CA 1
ATOM 755 C C . VAL A 1 98 ? 9.010 3.734 -5.377 1.00 90.75 98 VAL A C 1
ATOM 757 O O . VAL A 1 98 ? 9.367 3.921 -6.539 1.00 90.75 98 VAL A O 1
ATOM 760 N N . LEU A 1 99 ? 7.943 2.985 -5.071 1.00 92.38 99 LEU A N 1
ATOM 761 C CA . LEU A 1 99 ? 7.129 2.322 -6.103 1.00 92.38 99 LEU A CA 1
ATOM 762 C C . LEU A 1 99 ? 6.494 3.332 -7.074 1.00 92.38 99 LEU A C 1
ATOM 764 O O . LEU A 1 99 ? 6.522 3.136 -8.292 1.00 92.38 99 LEU A O 1
ATOM 768 N N . LYS A 1 100 ? 5.990 4.462 -6.562 1.00 92.50 100 LYS A N 1
ATOM 769 C CA . LYS A 1 100 ? 5.470 5.553 -7.403 1.00 92.50 100 LYS A CA 1
ATOM 770 C C . LYS A 1 100 ? 6.556 6.140 -8.302 1.00 92.50 100 LYS A C 1
ATOM 772 O O . LYS A 1 100 ? 6.338 6.304 -9.497 1.00 92.50 100 LYS A O 1
ATOM 777 N N . GLN A 1 101 ? 7.740 6.444 -7.765 1.00 91.00 101 GLN A N 1
ATOM 778 C CA . GLN A 1 101 ? 8.821 6.997 -8.586 1.00 91.00 101 GLN A CA 1
ATOM 779 C C . GLN A 1 101 ? 9.339 5.983 -9.615 1.00 91.00 101 GLN A C 1
ATOM 781 O O . GLN A 1 101 ? 9.628 6.365 -10.747 1.00 91.00 101 GLN A O 1
ATOM 786 N N . TYR A 1 102 ? 9.406 4.697 -9.264 1.00 91.19 102 TYR A N 1
ATOM 787 C CA . TYR A 1 102 ? 9.752 3.626 -10.197 1.00 91.19 102 TYR A CA 1
ATOM 788 C C . TYR A 1 102 ? 8.766 3.563 -11.370 1.00 91.19 102 TYR A C 1
ATOM 790 O O . TYR A 1 102 ? 9.179 3.627 -12.527 1.00 91.19 102 TYR A O 1
ATOM 798 N N . THR A 1 103 ? 7.461 3.517 -11.101 1.00 92.69 103 THR A N 1
ATOM 799 C CA . THR A 1 103 ? 6.449 3.466 -12.171 1.00 92.69 103 THR A CA 1
ATOM 800 C C . THR A 1 103 ? 6.403 4.752 -13.000 1.00 92.69 103 THR A C 1
ATOM 802 O O . THR A 1 103 ? 6.271 4.685 -14.221 1.00 92.69 103 THR A O 1
ATOM 805 N N . GLN A 1 104 ? 6.624 5.921 -12.388 1.00 90.19 104 GLN A N 1
ATOM 806 C CA . GLN A 1 104 ? 6.794 7.190 -13.109 1.00 90.19 104 GLN A CA 1
ATOM 807 C C . GLN A 1 104 ? 8.026 7.189 -14.019 1.00 90.19 104 GLN A C 1
ATOM 809 O O . GLN A 1 104 ? 7.990 7.749 -15.120 1.00 90.19 104 GLN A O 1
ATOM 814 N N . MET A 1 105 ? 9.125 6.572 -13.579 1.00 89.12 105 MET A N 1
ATOM 815 C CA . MET A 1 105 ? 10.307 6.375 -14.410 1.00 89.12 105 MET A CA 1
ATOM 816 C C . MET A 1 105 ? 9.980 5.477 -15.606 1.00 89.12 105 MET A C 1
ATOM 818 O O . MET A 1 105 ? 10.317 5.854 -16.729 1.00 89.12 105 MET A O 1
ATOM 822 N N . LEU A 1 106 ? 9.290 4.348 -15.401 1.00 89.19 106 LEU A N 1
ATOM 823 C CA . LEU A 1 106 ? 8.856 3.474 -16.499 1.00 89.19 106 LEU A CA 1
ATOM 824 C C . LEU A 1 106 ? 7.972 4.226 -17.502 1.00 89.19 106 LEU A C 1
ATOM 826 O O . LEU A 1 106 ? 8.228 4.171 -18.702 1.00 89.19 106 LEU A O 1
ATOM 830 N N . ALA A 1 107 ? 6.989 4.992 -17.024 1.00 88.38 107 ALA A N 1
ATOM 831 C CA . ALA A 1 107 ? 6.123 5.804 -17.877 1.00 88.38 107 ALA A CA 1
ATOM 832 C C . ALA A 1 107 ? 6.908 6.883 -18.641 1.00 88.38 107 ALA A C 1
ATOM 834 O O . ALA A 1 107 ? 6.669 7.111 -19.825 1.00 88.38 107 ALA A O 1
ATOM 835 N N . SER A 1 108 ? 7.907 7.504 -18.007 1.00 84.69 108 SER A N 1
ATOM 836 C CA . SER A 1 108 ? 8.774 8.496 -18.660 1.00 84.69 108 SER A CA 1
ATOM 837 C C . SER A 1 108 ? 9.688 7.865 -19.716 1.00 84.69 108 SER A C 1
ATOM 839 O O . SER A 1 108 ? 9.907 8.451 -20.774 1.00 84.69 108 SER A O 1
ATOM 841 N N . LEU A 1 109 ? 10.196 6.654 -19.465 1.00 80.50 109 LEU A N 1
ATOM 842 C CA . LEU A 1 109 ? 10.910 5.845 -20.456 1.00 80.50 109 LEU A CA 1
ATOM 843 C C . LEU A 1 109 ? 9.971 5.422 -21.596 1.00 80.50 109 LEU A C 1
ATOM 845 O O . LEU A 1 109 ? 10.382 5.380 -22.756 1.00 80.50 109 LEU A O 1
ATOM 849 N N . ALA A 1 110 ? 8.693 5.190 -21.307 1.00 81.88 110 ALA A N 1
ATOM 850 C CA . ALA A 1 110 ? 7.672 4.873 -22.294 1.00 81.88 110 ALA A CA 1
ATOM 851 C C . ALA A 1 110 ? 7.171 6.100 -23.084 1.00 81.88 110 ALA A C 1
ATOM 853 O O . ALA A 1 110 ? 6.802 5.935 -24.236 1.00 81.88 110 ALA A O 1
ATOM 854 N N . ALA A 1 111 ? 7.259 7.340 -22.594 1.00 78.19 111 ALA A N 1
ATOM 855 C CA . ALA A 1 111 ? 6.736 8.535 -23.286 1.00 78.19 111 ALA A CA 1
ATOM 856 C C . ALA A 1 111 ? 7.653 9.100 -24.397 1.00 78.19 111 ALA A C 1
ATOM 858 O O . ALA A 1 111 ? 8.857 9.237 -24.194 1.00 78.19 111 ALA A O 1
ATOM 859 N N . SER A 1 112 ? 7.102 9.4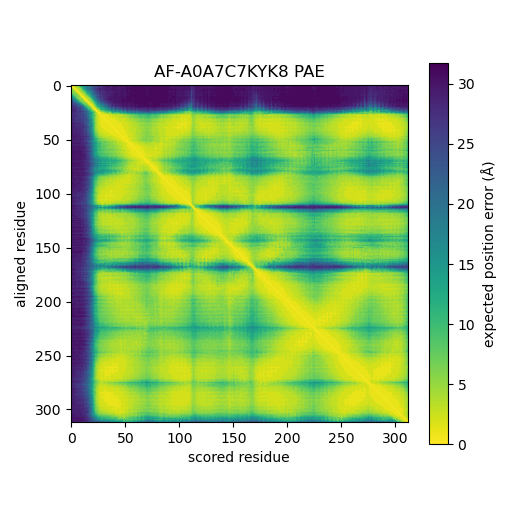59 -25.572 1.00 60.22 112 SER A N 1
ATOM 860 C CA . SER A 1 112 ? 7.844 9.790 -26.812 1.00 60.22 112 SER A CA 1
ATOM 861 C C . SER A 1 112 ? 8.858 10.945 -26.724 1.00 60.22 112 SER A C 1
ATOM 863 O O . SER A 1 112 ? 9.812 10.968 -27.505 1.00 60.22 112 SER A O 1
ATOM 865 N N . ASP A 1 113 ? 8.699 11.858 -25.763 1.00 57.53 113 ASP A N 1
ATOM 866 C CA . ASP A 1 113 ? 9.247 13.211 -25.858 1.00 57.53 113 ASP A CA 1
ATOM 867 C C . ASP A 1 113 ? 10.308 13.529 -24.785 1.00 57.53 113 ASP A C 1
ATOM 869 O O . ASP A 1 113 ? 10.002 13.668 -23.600 1.00 57.53 113 ASP A O 1
ATOM 873 N N . ALA A 1 114 ? 11.533 13.770 -25.272 1.00 58.09 114 ALA A N 1
ATOM 874 C CA . ALA A 1 114 ? 12.731 14.305 -24.607 1.00 58.09 114 ALA A CA 1
ATOM 875 C C . ALA A 1 114 ? 13.540 13.353 -23.697 1.00 58.09 114 ALA A C 1
ATOM 877 O O . ALA A 1 114 ? 13.102 12.901 -22.640 1.00 58.09 114 ALA A O 1
ATOM 878 N N . SER A 1 115 ? 14.814 13.159 -24.063 1.00 65.00 115 SER A N 1
ATOM 879 C CA . SER A 1 115 ? 15.819 12.410 -23.296 1.00 65.00 115 SER A CA 1
ATOM 880 C C . SER A 1 115 ? 16.075 12.954 -21.886 1.00 65.00 115 SER A C 1
ATOM 882 O O . SER A 1 115 ? 16.609 12.245 -21.043 1.00 65.00 115 SER A O 1
ATOM 884 N N . GLU A 1 116 ? 15.735 14.213 -21.625 1.00 72.12 116 GLU A N 1
ATOM 885 C CA . GLU A 1 116 ? 15.927 14.850 -20.318 1.00 72.12 116 GLU A CA 1
ATOM 886 C C . GLU A 1 116 ? 14.843 14.457 -19.308 1.00 72.12 116 GLU A C 1
ATOM 888 O O . GLU A 1 116 ? 15.132 14.320 -18.122 1.00 72.12 116 GLU A O 1
ATOM 893 N N . ARG A 1 117 ? 13.606 14.206 -19.763 1.00 75.25 117 ARG A N 1
ATOM 894 C CA . ARG A 1 117 ? 12.487 13.877 -18.866 1.00 75.25 117 ARG A CA 1
ATOM 895 C C . ARG A 1 117 ? 12.662 12.525 -18.196 1.00 75.25 117 ARG A C 1
ATOM 897 O O . ARG A 1 117 ? 12.440 12.413 -16.993 1.00 75.25 117 ARG A O 1
ATOM 904 N N . TRP A 1 118 ? 13.082 11.511 -18.954 1.00 77.44 118 TRP A N 1
ATOM 905 C CA . TRP A 1 118 ? 13.312 10.192 -18.373 1.00 77.44 118 TRP A CA 1
ATOM 906 C C . TRP A 1 118 ? 14.543 10.190 -17.464 1.00 77.44 118 TRP A C 1
ATOM 908 O O . TRP A 1 118 ? 14.461 9.611 -16.390 1.00 77.44 118 TRP A O 1
ATOM 918 N N . LYS A 1 119 ? 15.621 10.916 -17.805 1.00 79.31 119 LYS A N 1
ATOM 919 C CA . LYS A 1 119 ? 16.780 11.084 -16.909 1.00 79.31 119 LYS A CA 1
ATOM 920 C C . LYS A 1 119 ? 16.370 11.681 -15.567 1.00 79.31 119 LYS A C 1
ATOM 922 O O . LYS A 1 119 ? 16.669 11.098 -14.534 1.00 79.31 119 LYS A O 1
ATOM 927 N N . ALA A 1 120 ? 15.604 12.772 -15.583 1.00 84.19 120 ALA A N 1
ATOM 928 C CA . ALA A 1 120 ? 15.098 13.388 -14.360 1.00 84.19 120 ALA A CA 1
ATOM 929 C C . ALA A 1 120 ? 14.159 12.453 -13.571 1.00 84.19 120 ALA A C 1
ATOM 931 O O . ALA A 1 120 ? 14.160 12.462 -12.343 1.00 84.19 120 ALA A O 1
ATOM 932 N N . ALA A 1 121 ? 13.334 11.644 -14.245 1.00 85.00 121 ALA A N 1
ATOM 933 C CA . ALA A 1 121 ? 12.483 10.654 -13.580 1.00 85.00 121 ALA A CA 1
ATOM 934 C C . ALA A 1 121 ? 13.302 9.519 -12.943 1.00 85.00 121 ALA A C 1
ATOM 936 O O . ALA A 1 121 ? 13.045 9.144 -11.802 1.00 85.00 121 ALA A O 1
ATOM 937 N N . SER A 1 122 ? 14.322 9.026 -13.643 1.00 84.56 122 SER A N 1
ATOM 938 C CA . SER A 1 122 ? 15.271 8.041 -13.133 1.00 84.56 122 SER A CA 1
ATOM 939 C C . SER A 1 122 ? 16.062 8.589 -11.941 1.00 84.56 122 SER A C 1
ATOM 941 O O . SER A 1 122 ? 16.121 7.943 -10.901 1.00 84.56 122 SER A O 1
ATOM 943 N N . GLU A 1 123 ? 16.595 9.809 -12.020 1.00 87.50 123 GLU A N 1
ATOM 944 C CA . GLU A 1 123 ? 17.289 10.460 -10.899 1.00 87.50 123 GLU A CA 1
ATOM 945 C C . GLU A 1 123 ? 16.380 10.617 -9.674 1.00 87.50 123 GLU A C 1
ATOM 947 O O . GLU A 1 123 ? 16.810 10.334 -8.556 1.00 87.50 123 GLU A O 1
ATOM 952 N N . ARG A 1 124 ? 15.106 10.989 -9.867 1.00 89.50 124 ARG A N 1
ATOM 953 C CA . ARG A 1 124 ? 14.115 11.045 -8.778 1.00 89.50 124 ARG A CA 1
ATOM 954 C C . ARG A 1 124 ? 13.851 9.675 -8.158 1.00 89.50 124 ARG A C 1
ATOM 956 O O . ARG A 1 124 ? 13.816 9.568 -6.934 1.00 89.50 124 ARG A O 1
ATOM 963 N N . ALA A 1 125 ? 13.690 8.635 -8.974 1.00 88.12 125 ALA A N 1
ATOM 964 C CA . ALA A 1 125 ? 13.489 7.272 -8.490 1.00 88.12 125 ALA A CA 1
ATOM 965 C C . ALA A 1 125 ? 14.702 6.759 -7.704 1.00 88.12 125 ALA A C 1
ATOM 967 O O . ALA A 1 125 ? 14.541 6.243 -6.596 1.00 88.12 125 ALA A O 1
ATOM 968 N N . LYS A 1 126 ? 15.914 7.005 -8.211 1.00 89.12 126 LYS A N 1
ATOM 969 C CA . LYS A 1 126 ? 17.164 6.706 -7.507 1.00 89.12 126 LYS A CA 1
ATOM 970 C C . LYS A 1 126 ? 17.250 7.450 -6.172 1.00 89.12 126 LYS A C 1
ATOM 972 O O . LYS A 1 126 ? 17.460 6.826 -5.138 1.00 89.12 126 LYS A O 1
ATOM 977 N N . ALA A 1 127 ? 17.042 8.768 -6.180 1.00 90.62 127 ALA A N 1
ATOM 978 C CA . ALA A 1 127 ? 17.110 9.594 -4.977 1.00 90.62 127 ALA A CA 1
ATOM 979 C C . ALA A 1 127 ? 16.082 9.159 -3.923 1.00 90.62 127 ALA A C 1
ATOM 981 O O . ALA A 1 127 ? 16.391 9.148 -2.732 1.00 90.62 127 ALA A O 1
ATOM 982 N N . SER A 1 128 ? 14.879 8.757 -4.348 1.00 90.56 128 SER A N 1
ATOM 983 C CA . SER A 1 128 ? 13.859 8.207 -3.452 1.00 90.56 128 SER A CA 1
ATOM 984 C C . SER A 1 128 ? 14.337 6.919 -2.776 1.00 90.56 128 SER A C 1
ATOM 986 O O . SER A 1 128 ? 14.177 6.781 -1.564 1.00 90.56 128 SER A O 1
ATOM 988 N N . ALA A 1 129 ? 14.950 6.003 -3.534 1.00 89.88 129 ALA A N 1
ATOM 989 C CA . ALA A 1 129 ? 15.490 4.755 -2.997 1.00 89.88 129 ALA A CA 1
ATOM 990 C C . ALA A 1 129 ? 16.679 4.996 -2.049 1.00 89.88 129 ALA A C 1
ATOM 992 O O . ALA A 1 129 ? 16.697 4.457 -0.945 1.00 89.88 129 ALA A O 1
ATOM 993 N N . ASP A 1 130 ? 17.628 5.858 -2.430 1.00 89.12 130 ASP A N 1
ATOM 994 C CA . ASP A 1 130 ? 18.804 6.202 -1.613 1.00 89.12 130 ASP A CA 1
ATOM 995 C C . ASP A 1 130 ? 18.427 6.896 -0.301 1.00 89.12 130 ASP A C 1
ATOM 997 O O . ASP A 1 130 ? 19.007 6.620 0.754 1.00 89.12 130 ASP A O 1
ATOM 1001 N N . THR A 1 131 ? 17.455 7.811 -0.363 1.00 90.94 131 THR A N 1
ATOM 1002 C CA . THR A 1 131 ? 16.980 8.534 0.820 1.00 90.94 131 THR A CA 1
ATOM 1003 C C . THR A 1 131 ? 16.336 7.560 1.794 1.00 90.94 131 THR A C 1
ATOM 1005 O O . THR A 1 131 ? 16.678 7.560 2.972 1.00 90.94 131 THR A O 1
ATOM 1008 N N . LEU A 1 132 ? 15.454 6.684 1.305 1.00 90.06 132 LEU A N 1
ATOM 1009 C CA . LEU A 1 132 ? 14.838 5.669 2.149 1.00 90.06 132 LEU A CA 1
ATOM 1010 C C . LEU A 1 132 ? 15.877 4.699 2.728 1.00 90.06 132 LEU A C 1
ATOM 1012 O O . LEU A 1 132 ? 15.820 4.402 3.915 1.00 90.06 132 LEU A O 1
ATOM 1016 N N . LEU A 1 133 ? 16.850 4.246 1.934 1.00 89.50 133 LEU A N 1
ATOM 1017 C CA . LEU A 1 133 ? 17.931 3.388 2.423 1.00 89.50 133 LEU A CA 1
ATOM 1018 C C . LEU A 1 133 ? 18.715 4.068 3.559 1.00 89.50 133 LEU A C 1
ATOM 1020 O O . LEU A 1 133 ? 19.019 3.444 4.574 1.00 89.50 133 LEU A O 1
ATOM 1024 N N . THR A 1 134 ? 19.018 5.359 3.403 1.00 88.69 134 THR A N 1
ATOM 1025 C CA . THR A 1 134 ? 19.695 6.166 4.429 1.00 88.69 134 THR A CA 1
ATOM 1026 C C . THR A 1 134 ? 18.846 6.272 5.695 1.00 88.69 134 THR A C 1
ATOM 1028 O O . THR A 1 134 ? 19.361 6.054 6.792 1.00 88.69 134 THR A O 1
ATOM 1031 N N . ASP A 1 135 ? 17.548 6.548 5.551 1.00 86.81 135 ASP A N 1
ATOM 1032 C CA . ASP A 1 135 ? 16.613 6.670 6.669 1.00 86.81 135 ASP A CA 1
ATOM 1033 C C . ASP A 1 135 ? 16.445 5.342 7.423 1.00 86.81 135 ASP A C 1
ATOM 1035 O O . ASP A 1 135 ? 16.481 5.335 8.654 1.00 86.81 135 ASP A O 1
ATOM 1039 N N . LEU A 1 136 ? 16.313 4.214 6.716 1.00 88.25 136 LEU A N 1
ATOM 1040 C CA . LEU A 1 136 ? 16.218 2.885 7.330 1.00 88.25 136 LEU A CA 1
ATOM 1041 C C . LEU A 1 136 ? 17.486 2.548 8.122 1.00 88.25 136 LEU A C 1
ATOM 1043 O O . LEU A 1 136 ? 17.395 2.122 9.271 1.00 88.25 136 LEU A O 1
ATOM 1047 N N . ASN A 1 137 ? 18.665 2.819 7.556 1.00 87.81 137 ASN A N 1
ATOM 1048 C CA . ASN A 1 137 ? 19.937 2.587 8.242 1.00 87.81 137 ASN A CA 1
ATOM 1049 C C . ASN A 1 137 ? 20.091 3.479 9.485 1.00 87.81 137 ASN A C 1
ATOM 1051 O O . ASN A 1 137 ? 20.473 2.993 10.554 1.00 87.81 137 ASN A O 1
ATOM 1055 N N . ALA A 1 138 ? 19.751 4.767 9.367 1.00 88.62 138 ALA A N 1
ATOM 1056 C CA . ALA A 1 138 ? 19.826 5.732 10.464 1.00 88.62 138 ALA A CA 1
ATOM 1057 C C . ALA A 1 138 ? 18.838 5.425 11.603 1.00 88.62 138 ALA A C 1
ATOM 1059 O O . ALA A 1 138 ? 19.112 5.751 12.756 1.00 88.62 138 ALA A O 1
ATOM 1060 N N . ASN A 1 139 ? 17.707 4.783 11.294 1.00 86.81 139 ASN A N 1
ATOM 1061 C CA . ASN A 1 139 ? 16.657 4.444 12.256 1.00 86.81 139 ASN A CA 1
ATOM 1062 C C . ASN A 1 139 ? 16.578 2.936 12.554 1.00 86.81 139 ASN A C 1
ATOM 1064 O O . ASN A 1 139 ? 15.566 2.471 13.075 1.00 86.81 139 ASN A O 1
ATOM 1068 N N . SER A 1 140 ? 17.634 2.170 12.269 1.00 86.19 140 SER A N 1
ATOM 1069 C CA . SER A 1 140 ? 17.665 0.707 12.441 1.00 86.19 140 SER A CA 1
ATOM 1070 C C . SER A 1 140 ? 17.327 0.247 13.864 1.00 86.19 140 SER A C 1
ATOM 1072 O O . SER A 1 140 ? 16.615 -0.736 14.030 1.00 86.19 140 SER A O 1
ATOM 1074 N N . GLY A 1 141 ? 17.728 0.999 14.896 1.00 83.25 141 GLY A N 1
ATOM 1075 C CA . GLY A 1 141 ? 17.367 0.703 16.291 1.00 83.25 141 GLY A CA 1
ATOM 1076 C C . GLY A 1 141 ? 15.887 0.922 16.651 1.00 83.25 141 GLY A C 1
ATOM 1077 O O . GLY A 1 141 ? 15.461 0.488 17.713 1.00 83.25 141 GLY A O 1
ATOM 1078 N N . ILE A 1 142 ? 15.113 1.605 15.799 1.00 83.12 142 ILE A N 1
ATOM 1079 C CA . ILE A 1 142 ? 13.667 1.851 15.977 1.00 83.12 142 ILE A CA 1
ATOM 1080 C C . ILE A 1 142 ? 12.848 0.980 15.018 1.00 83.12 142 ILE A C 1
ATOM 1082 O O . ILE A 1 142 ? 11.744 0.560 15.348 1.00 83.12 142 ILE A O 1
ATOM 1086 N N . LEU A 1 143 ? 13.362 0.763 13.806 1.00 84.12 143 LEU A N 1
ATOM 1087 C CA . LEU A 1 143 ? 12.637 0.115 12.717 1.00 84.12 143 LEU A CA 1
ATOM 1088 C C . LEU A 1 143 ? 12.991 -1.360 12.542 1.00 84.12 143 LEU A C 1
ATOM 1090 O O . LEU A 1 143 ? 12.239 -2.045 11.866 1.00 84.12 143 LEU A O 1
ATOM 1094 N N . GLY A 1 144 ? 14.096 -1.840 13.121 1.00 76.88 144 GLY A N 1
ATOM 1095 C CA . GLY A 1 144 ? 14.659 -3.165 12.837 1.00 76.88 144 GLY A CA 1
ATOM 1096 C C . GLY A 1 144 ? 13.730 -4.349 13.112 1.00 76.88 144 GLY A C 1
ATOM 1097 O O . GLY A 1 144 ? 13.894 -5.385 12.483 1.00 76.88 144 GLY A O 1
ATOM 1098 N N . ASP A 1 145 ? 12.735 -4.183 13.987 1.00 78.81 145 ASP A N 1
ATOM 1099 C CA . ASP A 1 145 ? 11.744 -5.223 14.297 1.00 78.81 145 ASP A CA 1
ATOM 1100 C C . ASP A 1 145 ? 10.498 -5.172 13.387 1.00 78.81 145 ASP A C 1
ATOM 1102 O O . ASP A 1 145 ? 9.580 -5.980 13.531 1.00 78.81 145 ASP A O 1
ATOM 1106 N N . LEU A 1 146 ? 10.412 -4.195 12.478 1.00 79.81 146 LEU A N 1
ATOM 1107 C CA . LEU A 1 146 ? 9.290 -4.043 11.554 1.00 79.81 146 LEU A CA 1
ATOM 1108 C C . LEU A 1 146 ? 9.634 -4.682 10.203 1.00 79.81 146 LEU A C 1
ATOM 1110 O O . LEU A 1 146 ? 10.723 -4.415 9.697 1.00 79.81 146 LEU A O 1
ATOM 1114 N N . PRO A 1 147 ? 8.690 -5.386 9.539 1.00 81.75 147 PRO A N 1
ATOM 1115 C CA . PRO A 1 147 ? 8.932 -5.979 8.218 1.00 81.75 147 PRO A CA 1
ATOM 1116 C C . PRO A 1 147 ? 9.504 -4.976 7.207 1.00 81.75 147 PRO A C 1
ATOM 1118 O O . PRO A 1 147 ? 10.383 -5.290 6.414 1.00 81.75 147 PRO A O 1
ATOM 1121 N N . ILE A 1 148 ? 9.064 -3.714 7.284 1.00 81.25 148 ILE A N 1
ATOM 1122 C CA . ILE A 1 148 ? 9.517 -2.630 6.405 1.00 81.25 148 ILE A CA 1
ATOM 1123 C C . ILE A 1 148 ? 11.028 -2.337 6.474 1.00 81.25 148 ILE A C 1
ATOM 1125 O O . ILE A 1 148 ? 11.530 -1.628 5.607 1.00 81.25 148 ILE A O 1
ATOM 1129 N N . ALA A 1 149 ? 11.761 -2.827 7.478 1.00 82.69 149 ALA A N 1
ATOM 1130 C CA . ALA A 1 149 ? 13.214 -2.671 7.559 1.00 82.69 149 ALA A CA 1
ATOM 1131 C C . ALA A 1 149 ? 13.981 -3.609 6.612 1.00 82.69 149 ALA A C 1
ATOM 1133 O O . ALA A 1 149 ? 15.110 -3.289 6.230 1.00 82.69 149 ALA A O 1
ATOM 1134 N N . ASP A 1 150 ? 13.366 -4.703 6.160 1.00 84.62 150 ASP A N 1
ATOM 1135 C CA . ASP A 1 150 ? 14.033 -5.715 5.332 1.00 84.62 150 ASP A CA 1
ATOM 1136 C C . ASP A 1 150 ? 14.231 -5.267 3.872 1.00 84.62 150 ASP A C 1
ATOM 1138 O O . ASP A 1 150 ? 15.030 -5.837 3.133 1.00 84.62 150 ASP A O 1
ATOM 1142 N N . VAL A 1 151 ? 13.610 -4.156 3.457 1.00 86.94 151 VAL A N 1
ATOM 1143 C CA . VAL A 1 151 ? 13.697 -3.642 2.076 1.00 86.94 151 VAL A CA 1
ATOM 1144 C C . VAL A 1 151 ? 15.031 -2.958 1.728 1.00 86.94 151 VAL A C 1
ATOM 1146 O O . VAL A 1 151 ? 15.194 -2.429 0.630 1.00 86.94 151 VAL A O 1
ATOM 1149 N N . THR A 1 152 ? 16.019 -2.926 2.623 1.00 84.56 152 THR A N 1
ATOM 1150 C CA . THR A 1 152 ? 17.295 -2.223 2.371 1.00 84.56 152 THR A CA 1
ATOM 1151 C C . THR A 1 152 ? 18.070 -2.789 1.171 1.00 84.56 152 THR A C 1
ATOM 1153 O O . THR A 1 152 ? 18.554 -2.027 0.329 1.00 84.56 152 THR A O 1
ATOM 1156 N N . SER A 1 153 ? 18.146 -4.118 1.050 1.00 85.50 153 SER A N 1
ATOM 1157 C CA . SER A 1 153 ? 18.782 -4.815 -0.078 1.00 85.50 153 SER A CA 1
ATOM 1158 C C . SER A 1 153 ? 18.089 -4.547 -1.429 1.00 85.50 153 SER A C 1
ATOM 1160 O O . SER A 1 153 ? 18.766 -4.104 -2.372 1.00 85.50 153 SER A O 1
ATOM 1162 N N . PRO A 1 154 ? 16.757 -4.720 -1.564 1.00 86.94 154 PRO A N 1
ATOM 1163 C CA . PRO A 1 154 ? 16.082 -4.438 -2.828 1.00 86.94 154 PRO A CA 1
ATOM 1164 C C . PRO A 1 154 ? 16.149 -2.955 -3.217 1.00 86.94 154 PRO A C 1
ATOM 1166 O O . PRO A 1 154 ? 16.339 -2.639 -4.393 1.00 86.94 154 PRO A O 1
ATOM 1169 N N . LEU A 1 155 ? 16.113 -2.022 -2.258 1.00 84.44 155 LEU A N 1
ATOM 1170 C CA . LEU A 1 155 ? 16.294 -0.592 -2.548 1.00 84.44 155 LEU A CA 1
ATOM 1171 C C . LEU A 1 155 ? 17.659 -0.279 -3.157 1.00 84.44 155 LEU A C 1
ATOM 1173 O O . LEU A 1 155 ? 17.748 0.499 -4.112 1.00 84.44 155 LEU A O 1
ATOM 1177 N N . LYS A 1 156 ? 18.721 -0.903 -2.635 1.00 86.12 156 LYS A N 1
ATOM 1178 C CA . LYS A 1 156 ? 20.061 -0.771 -3.208 1.00 86.12 156 LYS A CA 1
ATOM 1179 C C . LYS A 1 156 ? 20.092 -1.276 -4.652 1.00 86.12 156 LYS A C 1
ATOM 1181 O O . LYS A 1 156 ? 20.621 -0.588 -5.522 1.00 86.12 156 LYS A O 1
ATOM 1186 N N . THR A 1 157 ? 19.471 -2.425 -4.913 1.00 86.62 157 THR A N 1
ATOM 1187 C CA . THR A 1 157 ? 19.376 -2.998 -6.263 1.00 86.62 157 THR A CA 1
ATOM 1188 C C . THR A 1 157 ? 18.655 -2.054 -7.227 1.00 86.62 157 THR A C 1
ATOM 1190 O O . THR A 1 157 ? 19.169 -1.783 -8.310 1.00 86.62 157 THR A O 1
ATOM 1193 N N . ILE A 1 158 ? 17.510 -1.486 -6.832 1.00 83.50 158 ILE A N 1
ATOM 1194 C CA . ILE A 1 158 ? 16.776 -0.504 -7.649 1.00 83.50 158 ILE A CA 1
ATOM 1195 C C . ILE A 1 158 ? 17.657 0.710 -7.954 1.00 83.50 158 ILE A C 1
ATOM 1197 O O . ILE A 1 158 ? 17.760 1.121 -9.109 1.00 83.50 158 ILE A O 1
ATOM 1201 N N . SER 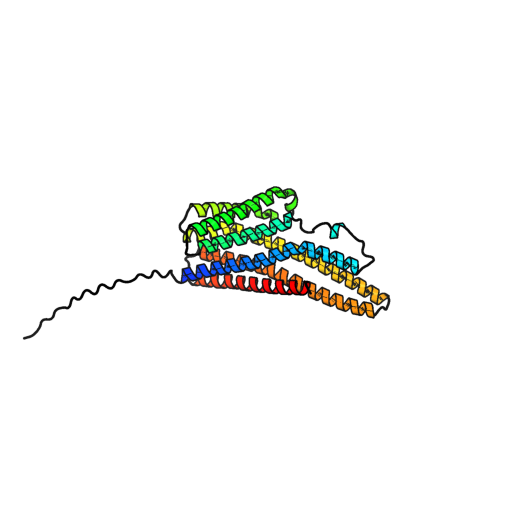A 1 159 ? 18.327 1.262 -6.941 1.00 82.38 159 SER A N 1
ATOM 1202 C CA . SER A 1 159 ? 19.215 2.416 -7.104 1.00 82.38 159 SER A CA 1
ATOM 1203 C C . SER A 1 159 ? 20.359 2.141 -8.092 1.00 82.38 159 SER A C 1
ATOM 1205 O O . SER A 1 159 ? 20.613 2.950 -8.992 1.00 82.38 159 SER A O 1
ATOM 1207 N N . ASP A 1 160 ? 21.003 0.975 -7.982 1.00 83.12 160 ASP A N 1
ATOM 1208 C CA . ASP A 1 160 ? 22.128 0.564 -8.831 1.00 83.12 160 ASP A CA 1
ATOM 1209 C C . ASP A 1 160 ? 21.681 0.280 -10.284 1.00 83.12 160 ASP A C 1
ATOM 1211 O O . ASP A 1 160 ? 22.358 0.678 -11.244 1.00 83.12 160 ASP A O 1
ATOM 1215 N N . VAL A 1 161 ? 20.509 -0.345 -10.469 1.00 81.75 161 VAL A N 1
ATOM 1216 C CA . VAL A 1 161 ? 19.902 -0.574 -11.794 1.00 81.75 161 VAL A CA 1
ATOM 1217 C C . VAL A 1 161 ? 19.609 0.754 -12.480 1.00 81.75 161 VAL A C 1
ATOM 1219 O O . VAL A 1 161 ? 20.027 0.965 -13.618 1.00 81.75 161 VAL A O 1
ATOM 1222 N N . ILE A 1 162 ? 18.953 1.681 -11.781 1.00 76.88 162 ILE A N 1
ATOM 1223 C CA . ILE A 1 162 ? 18.596 2.988 -12.335 1.00 76.88 162 ILE A CA 1
ATOM 1224 C C . ILE A 1 162 ? 19.851 3.782 -12.724 1.00 76.88 162 ILE A C 1
ATOM 1226 O O . ILE A 1 162 ? 19.903 4.341 -13.819 1.00 76.88 162 ILE A O 1
ATOM 1230 N N . ALA A 1 163 ? 20.888 3.790 -11.879 1.00 73.19 163 ALA A N 1
ATOM 1231 C CA . ALA A 1 163 ? 22.155 4.456 -12.187 1.00 73.19 163 ALA A CA 1
ATOM 1232 C C . ALA A 1 163 ? 22.814 3.904 -13.464 1.00 73.19 163 ALA A C 1
ATOM 1234 O O . ALA A 1 163 ? 23.323 4.667 -14.286 1.00 73.19 163 ALA A O 1
ATOM 1235 N N . THR A 1 164 ? 22.762 2.583 -13.653 1.00 74.12 164 THR A N 1
ATOM 1236 C CA . THR A 1 164 ? 23.334 1.905 -14.823 1.00 74.12 164 THR A CA 1
ATOM 1237 C C . THR A 1 164 ? 22.569 2.235 -16.107 1.00 74.12 164 THR A C 1
ATOM 1239 O O . THR A 1 164 ? 23.187 2.492 -17.142 1.00 74.12 164 THR A O 1
ATOM 1242 N N . GLU A 1 165 ? 21.235 2.260 -16.055 1.00 68.81 165 GLU A N 1
ATOM 1243 C CA . GLU A 1 165 ? 20.398 2.527 -17.231 1.00 68.81 165 GLU A CA 1
ATOM 1244 C C . GLU A 1 165 ? 20.386 4.016 -17.630 1.00 68.81 165 GLU A C 1
ATOM 1246 O O . GLU A 1 165 ? 20.342 4.318 -18.824 1.00 68.81 165 GLU A O 1
ATOM 1251 N N . ILE A 1 166 ? 20.539 4.953 -16.675 1.00 65.44 166 ILE A N 1
ATOM 1252 C CA . ILE A 1 166 ? 20.733 6.395 -16.957 1.00 65.44 166 ILE A CA 1
ATOM 1253 C C . ILE A 1 166 ? 21.952 6.636 -17.858 1.00 65.44 166 ILE A C 1
ATOM 1255 O O . ILE A 1 166 ? 21.919 7.492 -18.747 1.00 65.44 166 ILE A O 1
ATOM 1259 N N . ILE A 1 167 ? 23.036 5.898 -17.613 1.00 60.03 167 ILE A N 1
ATOM 1260 C CA . ILE A 1 167 ? 24.323 6.098 -18.287 1.00 60.03 167 ILE A CA 1
ATOM 1261 C C . ILE A 1 167 ? 24.320 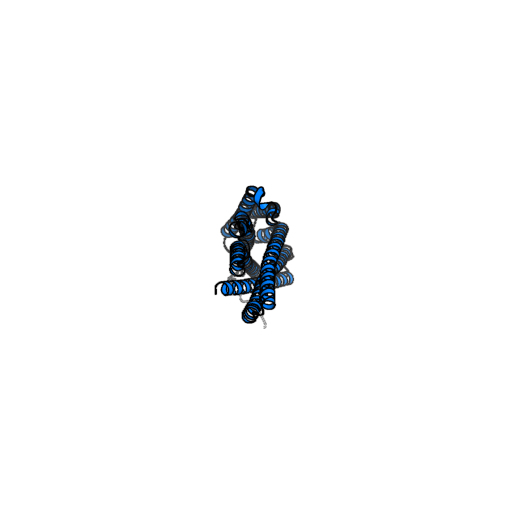5.471 -19.688 1.00 60.03 167 ILE A C 1
ATOM 1263 O O . ILE A 1 167 ? 24.958 6.007 -20.596 1.00 60.03 167 ILE A O 1
ATOM 1267 N N . ASN A 1 168 ? 23.614 4.351 -19.882 1.00 59.84 168 ASN A N 1
ATOM 1268 C CA . ASN A 1 168 ? 23.963 3.431 -20.962 1.00 59.84 168 ASN A CA 1
ATOM 1269 C C . ASN A 1 168 ? 23.162 3.497 -22.264 1.00 59.84 168 ASN A C 1
ATOM 1271 O O . ASN A 1 168 ? 23.710 3.008 -23.253 1.00 59.84 168 ASN A O 1
ATOM 1275 N N . ALA A 1 169 ? 21.922 4.004 -22.363 1.00 54.50 169 ALA A N 1
ATOM 1276 C CA . ALA A 1 169 ? 21.170 3.584 -23.555 1.00 54.50 169 ALA A CA 1
ATOM 1277 C C . ALA A 1 169 ? 20.041 4.439 -24.132 1.00 54.50 169 ALA A C 1
ATOM 1279 O O . ALA A 1 169 ? 19.334 5.218 -23.500 1.00 54.50 169 ALA A O 1
ATOM 1280 N N . ARG A 1 170 ? 19.871 4.138 -25.428 1.00 62.22 170 ARG A N 1
ATOM 1281 C CA . ARG A 1 170 ? 18.675 4.282 -26.253 1.00 62.22 170 ARG A CA 1
ATOM 1282 C C . ARG A 1 170 ? 17.445 3.707 -25.532 1.00 62.22 170 ARG A C 1
ATOM 1284 O O . ARG A 1 170 ? 17.474 2.625 -24.955 1.00 62.22 170 ARG A O 1
ATOM 1291 N N . ARG A 1 171 ? 16.341 4.433 -25.663 1.00 68.06 171 ARG A N 1
ATOM 1292 C CA . ARG A 1 171 ? 15.164 4.406 -24.787 1.00 68.06 171 ARG A CA 1
ATOM 1293 C C . ARG A 1 171 ? 14.419 3.068 -24.644 1.00 68.06 171 ARG A C 1
ATOM 1295 O O . ARG A 1 171 ? 14.076 2.706 -23.529 1.00 68.06 171 ARG A O 1
ATOM 1302 N N . ALA A 1 172 ? 14.178 2.334 -25.733 1.00 68.38 172 ALA A N 1
ATOM 1303 C CA . ALA A 1 172 ? 13.406 1.083 -25.672 1.00 68.38 172 ALA A CA 1
ATOM 1304 C C . ALA A 1 172 ? 14.163 -0.052 -24.956 1.00 68.38 172 ALA A C 1
ATOM 1306 O O . ALA A 1 172 ? 13.595 -0.737 -24.116 1.00 68.38 172 ALA A O 1
ATOM 1307 N N . ALA A 1 173 ? 15.466 -0.191 -25.225 1.00 75.56 173 ALA A N 1
ATOM 1308 C CA . ALA A 1 173 ? 16.307 -1.173 -24.542 1.00 75.56 173 ALA A CA 1
ATOM 1309 C C . ALA A 1 173 ? 16.490 -0.835 -23.053 1.00 75.56 173 ALA A C 1
ATOM 1311 O O . ALA A 1 173 ? 16.505 -1.740 -22.227 1.00 75.56 173 ALA A O 1
ATOM 1312 N N . ALA A 1 174 ? 16.576 0.458 -22.713 1.00 76.12 174 ALA A N 1
ATOM 1313 C CA . ALA A 1 174 ? 16.648 0.916 -21.325 1.00 76.12 174 ALA A CA 1
ATOM 1314 C C . ALA A 1 174 ? 15.363 0.599 -20.540 1.00 76.12 174 ALA A C 1
ATOM 1316 O O . ALA A 1 174 ? 15.438 0.212 -19.380 1.00 76.12 174 ALA A O 1
ATOM 1317 N N . LEU A 1 175 ? 14.186 0.726 -21.169 1.00 81.69 175 LEU A N 1
ATOM 1318 C CA . LEU A 1 175 ? 12.908 0.365 -20.550 1.00 81.69 175 LEU A CA 1
ATOM 1319 C C . LEU A 1 175 ? 12.844 -1.131 -20.224 1.00 81.69 175 LEU A C 1
ATOM 1321 O O . LEU A 1 175 ? 12.609 -1.494 -19.074 1.00 81.69 175 LEU A O 1
ATOM 1325 N N . ASP A 1 176 ? 13.100 -1.988 -21.212 1.00 85.50 176 ASP A N 1
ATOM 1326 C CA . ASP A 1 176 ? 13.031 -3.440 -21.021 1.00 85.50 176 ASP A CA 1
ATOM 1327 C C . ASP A 1 176 ? 14.098 -3.929 -20.020 1.00 85.50 176 ASP A C 1
ATOM 1329 O O . ASP A 1 176 ? 13.808 -4.752 -19.148 1.00 85.50 176 ASP A O 1
ATOM 1333 N N . ALA A 1 177 ? 15.313 -3.364 -20.066 1.00 82.75 177 ALA A N 1
ATOM 1334 C CA . ALA A 1 177 ? 16.370 -3.664 -19.102 1.00 82.75 177 ALA A CA 1
ATOM 1335 C C . ALA A 1 177 ? 16.024 -3.191 -17.681 1.00 82.75 177 ALA A C 1
ATOM 1337 O O . ALA A 1 177 ? 16.253 -3.936 -16.728 1.00 82.75 177 ALA A O 1
ATOM 1338 N N . ALA A 1 178 ? 15.457 -1.991 -17.523 1.00 82.38 178 ALA A N 1
ATOM 1339 C CA . ALA A 1 178 ? 15.033 -1.478 -16.222 1.00 82.38 178 ALA A CA 1
ATOM 1340 C C . ALA A 1 178 ? 13.916 -2.335 -15.612 1.00 82.38 178 ALA A C 1
ATOM 1342 O O . ALA A 1 178 ? 13.965 -2.630 -14.419 1.00 82.38 178 ALA A O 1
ATOM 1343 N N . ILE A 1 179 ? 12.940 -2.767 -16.420 1.00 86.44 179 ILE A N 1
ATOM 1344 C CA . ILE A 1 179 ? 11.872 -3.671 -15.977 1.00 86.44 179 ILE A CA 1
ATOM 1345 C C . ILE A 1 179 ? 12.473 -5.006 -15.525 1.00 86.44 179 ILE A C 1
ATOM 1347 O O . ILE A 1 179 ? 12.254 -5.412 -14.386 1.00 86.44 179 ILE A O 1
ATOM 1351 N N . GLY A 1 180 ? 13.276 -5.656 -16.373 1.00 88.06 180 GLY A N 1
ATOM 1352 C CA . GLY A 1 180 ? 13.829 -6.979 -16.074 1.00 88.06 180 GLY A CA 1
ATOM 1353 C C . GLY A 1 180 ? 14.802 -6.990 -14.891 1.00 88.06 180 GLY A C 1
ATOM 1354 O O . GLY A 1 180 ? 14.717 -7.863 -14.032 1.00 88.06 180 GLY A O 1
ATOM 1355 N N . LYS A 1 181 ? 15.715 -6.013 -14.805 1.00 87.81 181 LYS A N 1
ATOM 1356 C CA . LYS A 1 181 ? 16.738 -5.970 -13.744 1.00 87.81 181 LYS A CA 1
ATOM 1357 C C . LYS A 1 181 ? 16.180 -5.549 -12.385 1.00 87.81 181 LYS A C 1
ATOM 1359 O O . LYS A 1 181 ? 16.677 -6.021 -11.368 1.00 87.81 181 LYS A O 1
ATOM 1364 N N . ALA A 1 182 ? 15.184 -4.661 -12.354 1.00 87.62 182 ALA A N 1
ATOM 1365 C CA . ALA A 1 182 ? 14.571 -4.227 -11.100 1.00 87.62 182 ALA A CA 1
ATOM 1366 C C . ALA A 1 182 ? 13.537 -5.231 -10.563 1.00 87.62 182 ALA A C 1
ATOM 1368 O O . ALA A 1 182 ? 13.170 -5.130 -9.396 1.00 87.62 182 ALA A O 1
ATOM 1369 N N . ALA A 1 183 ? 13.075 -6.188 -11.378 1.00 91.25 183 ALA A N 1
ATOM 1370 C CA . ALA A 1 183 ? 11.957 -7.060 -11.028 1.00 91.25 183 ALA A CA 1
ATOM 1371 C C . ALA A 1 183 ? 12.099 -7.807 -9.697 1.00 91.25 183 ALA A C 1
ATOM 1373 O O . ALA A 1 183 ? 11.191 -7.667 -8.878 1.00 91.25 183 ALA A O 1
ATOM 1374 N N . PRO A 1 184 ? 13.222 -8.495 -9.402 1.00 91.12 184 PRO A N 1
ATOM 1375 C CA . PRO A 1 184 ? 13.355 -9.201 -8.127 1.00 91.12 184 PRO A CA 1
ATOM 1376 C C . PRO A 1 184 ? 13.227 -8.256 -6.926 1.00 91.12 184 PRO A C 1
ATOM 1378 O O . PRO A 1 184 ? 12.587 -8.583 -5.933 1.00 91.12 184 PRO A O 1
ATOM 1381 N N . ALA A 1 185 ? 13.779 -7.046 -7.044 1.00 90.81 185 ALA A N 1
ATOM 1382 C CA . ALA A 1 185 ? 13.732 -6.051 -5.983 1.00 90.81 185 ALA A CA 1
ATOM 1383 C C . ALA A 1 185 ? 12.334 -5.436 -5.800 1.00 90.81 185 ALA A C 1
ATOM 1385 O O . ALA A 1 185 ? 11.920 -5.166 -4.675 1.00 90.81 185 ALA A O 1
ATOM 1386 N N . ILE A 1 186 ? 11.592 -5.219 -6.890 1.00 92.44 186 ILE A N 1
ATOM 1387 C CA . ILE A 1 186 ? 10.207 -4.729 -6.826 1.00 92.44 186 ILE A CA 1
ATOM 1388 C C . ILE A 1 186 ? 9.288 -5.778 -6.190 1.00 92.44 186 ILE A C 1
ATOM 1390 O O . ILE A 1 186 ? 8.479 -5.425 -5.332 1.00 92.44 186 ILE A O 1
ATOM 1394 N N . GLN A 1 187 ? 9.455 -7.052 -6.553 1.00 92.19 187 GLN A N 1
ATOM 1395 C CA . GLN A 1 187 ? 8.716 -8.168 -5.956 1.00 92.19 187 GLN A CA 1
ATOM 1396 C C . GLN A 1 187 ? 8.991 -8.286 -4.451 1.00 92.19 187 GLN A C 1
ATOM 1398 O O . GLN A 1 187 ? 8.057 -8.446 -3.667 1.00 92.19 187 GLN A O 1
ATOM 1403 N N . GLU A 1 188 ? 10.252 -8.147 -4.030 1.00 90.94 188 GLU A N 1
ATOM 1404 C CA . GLU A 1 188 ? 10.628 -8.168 -2.613 1.00 90.94 188 GLU A CA 1
ATOM 1405 C C . GLU A 1 188 ? 9.993 -7.000 -1.840 1.00 90.94 188 GLU A C 1
ATOM 1407 O O . GLU A 1 188 ? 9.349 -7.221 -0.817 1.00 90.94 188 GLU A O 1
ATOM 1412 N N . ILE A 1 189 ? 10.060 -5.771 -2.372 1.00 91.12 189 ILE A N 1
ATOM 1413 C CA . ILE A 1 189 ? 9.405 -4.600 -1.759 1.00 91.12 189 ILE A CA 1
ATOM 1414 C C . ILE A 1 189 ? 7.894 -4.810 -1.627 1.00 91.12 189 ILE A C 1
ATOM 1416 O O . ILE A 1 189 ? 7.317 -4.511 -0.580 1.00 91.12 189 ILE A O 1
ATOM 1420 N N . SER A 1 190 ? 7.240 -5.311 -2.675 1.00 92.31 190 SER A N 1
ATOM 1421 C CA . SER A 1 190 ? 5.798 -5.560 -2.658 1.00 92.31 190 SER A CA 1
ATOM 1422 C C . SER A 1 190 ? 5.408 -6.659 -1.665 1.00 92.31 190 SER A C 1
ATOM 1424 O O . SER A 1 190 ? 4.433 -6.514 -0.925 1.00 92.31 190 SER A O 1
ATOM 1426 N N . ALA A 1 191 ? 6.195 -7.735 -1.569 1.00 91.00 191 ALA A N 1
ATOM 1427 C CA . ALA A 1 191 ? 6.004 -8.780 -0.565 1.00 91.00 191 ALA A CA 1
ATOM 1428 C C . ALA A 1 191 ? 6.099 -8.222 0.863 1.00 91.00 191 ALA A C 1
ATOM 1430 O O . ALA A 1 191 ? 5.198 -8.460 1.672 1.00 91.00 191 ALA A O 1
ATOM 1431 N N . THR A 1 192 ? 7.114 -7.404 1.150 1.00 90.06 192 THR A N 1
ATOM 1432 C CA . THR A 1 192 ? 7.250 -6.747 2.455 1.00 90.06 192 THR A CA 1
ATOM 1433 C C . THR A 1 192 ? 6.075 -5.815 2.754 1.00 90.06 192 THR A C 1
ATOM 1435 O O . THR A 1 192 ? 5.555 -5.814 3.869 1.00 90.06 192 THR A O 1
ATOM 1438 N N . LEU A 1 193 ? 5.605 -5.042 1.768 1.00 90.25 193 LEU A N 1
ATOM 1439 C CA . LEU A 1 193 ? 4.425 -4.187 1.933 1.00 90.25 193 LEU A CA 1
ATOM 1440 C C . LEU A 1 193 ? 3.157 -4.992 2.237 1.00 90.25 193 LEU A C 1
ATOM 1442 O O . LEU A 1 193 ? 2.345 -4.562 3.057 1.00 90.25 193 LEU A O 1
ATOM 1446 N N . ARG A 1 194 ? 2.976 -6.158 1.608 1.00 89.75 194 ARG A N 1
ATOM 1447 C CA . ARG A 1 194 ? 1.843 -7.049 1.896 1.00 89.75 194 ARG A CA 1
ATOM 1448 C C . ARG A 1 194 ? 1.894 -7.588 3.316 1.00 89.75 194 ARG A C 1
ATOM 1450 O O . ARG A 1 194 ? 0.872 -7.569 4.001 1.00 89.75 194 ARG A O 1
ATOM 1457 N N . GLU A 1 195 ? 3.058 -8.038 3.773 1.00 87.88 195 GLU A N 1
ATOM 1458 C CA . GLU A 1 195 ? 3.227 -8.513 5.147 1.00 87.88 195 GLU A CA 1
ATOM 1459 C C . GLU A 1 195 ? 2.957 -7.400 6.167 1.00 87.88 195 GLU A C 1
ATOM 1461 O O . GLU A 1 195 ? 2.219 -7.603 7.139 1.00 87.88 195 GLU A O 1
ATOM 1466 N N . ASP A 1 196 ? 3.486 -6.207 5.901 1.00 84.62 196 ASP A N 1
ATOM 1467 C CA . ASP A 1 196 ? 3.286 -5.025 6.731 1.00 84.62 196 ASP A CA 1
ATOM 1468 C C . ASP A 1 196 ? 1.804 -4.623 6.816 1.00 84.62 196 ASP A C 1
ATOM 1470 O O . ASP A 1 196 ? 1.263 -4.427 7.909 1.00 84.62 196 ASP A O 1
ATOM 1474 N N . LEU A 1 197 ? 1.097 -4.589 5.682 1.00 84.88 197 LEU A N 1
ATOM 1475 C CA . LEU A 1 197 ? -0.339 -4.315 5.666 1.00 84.88 197 LEU A CA 1
ATOM 1476 C C . LEU A 1 197 ? -1.144 -5.423 6.346 1.00 84.88 197 LEU A C 1
ATOM 1478 O O . LEU A 1 197 ? -2.083 -5.120 7.080 1.00 84.88 197 LEU A O 1
ATOM 1482 N N . ALA A 1 198 ? -0.779 -6.695 6.172 1.00 85.62 198 ALA A N 1
ATOM 1483 C CA . ALA A 1 198 ? -1.440 -7.804 6.854 1.00 85.62 198 ALA A CA 1
ATOM 1484 C C . ALA A 1 198 ? -1.288 -7.706 8.381 1.00 85.62 198 ALA A C 1
ATOM 1486 O O . ALA A 1 198 ? -2.240 -7.984 9.117 1.00 85.62 198 ALA A O 1
ATOM 1487 N N . PHE A 1 199 ? -0.122 -7.277 8.871 1.00 81.50 199 PHE A N 1
ATOM 1488 C CA . PHE A 1 199 ? 0.081 -6.963 10.286 1.00 81.50 199 PHE A CA 1
ATOM 1489 C C . PHE A 1 199 ? -0.872 -5.861 10.759 1.00 81.50 199 PHE A C 1
ATOM 1491 O O . PHE A 1 199 ? -1.562 -6.024 11.769 1.00 81.50 199 PHE A O 1
ATOM 1498 N N . VAL A 1 200 ? -0.986 -4.785 9.984 1.00 79.75 200 VAL A N 1
ATOM 1499 C CA . VAL A 1 200 ? -1.898 -3.673 10.265 1.00 79.75 200 VAL A CA 1
ATOM 1500 C C . VAL A 1 200 ? -3.373 -4.112 10.260 1.00 79.75 200 VAL A C 1
ATOM 1502 O O . VAL A 1 200 ? -4.134 -3.705 11.141 1.00 79.75 200 VAL A O 1
ATOM 1505 N N . VAL A 1 201 ? -3.787 -4.988 9.333 1.00 84.62 201 VAL A N 1
ATOM 1506 C CA . VAL A 1 201 ? -5.145 -5.570 9.312 1.00 84.62 201 VAL A CA 1
ATOM 1507 C C . VAL A 1 201 ? -5.430 -6.332 10.607 1.00 84.62 201 VAL A C 1
ATOM 1509 O O . VAL A 1 201 ? -6.490 -6.147 11.204 1.00 84.62 201 VAL A O 1
ATOM 1512 N N . ARG A 1 202 ? -4.485 -7.158 11.077 1.00 84.12 202 ARG A N 1
ATOM 1513 C CA . ARG A 1 202 ? -4.637 -7.935 12.321 1.00 84.12 202 ARG A CA 1
ATOM 1514 C C . ARG A 1 202 ? -4.755 -7.046 13.556 1.00 84.12 202 ARG A C 1
ATOM 1516 O O . ARG A 1 202 ? -5.571 -7.339 14.431 1.00 84.12 202 ARG A O 1
ATOM 1523 N N . GLN A 1 203 ? -3.981 -5.961 13.626 1.00 80.06 203 GLN A N 1
ATOM 1524 C CA . GLN A 1 203 ? -4.109 -4.983 14.712 1.00 80.06 203 GLN A CA 1
ATOM 1525 C C . GLN A 1 203 ? -5.499 -4.342 14.715 1.00 80.06 203 GLN A C 1
ATOM 1527 O O . GLN A 1 203 ? -6.195 -4.380 15.729 1.00 80.06 203 GLN A O 1
ATOM 1532 N N . ARG A 1 204 ? -5.939 -3.845 13.553 1.00 83.25 204 ARG A N 1
ATOM 1533 C CA . ARG A 1 204 ? -7.258 -3.226 13.386 1.00 83.25 204 ARG A CA 1
ATOM 1534 C C . ARG A 1 204 ? -8.394 -4.167 13.770 1.00 83.25 204 ARG A C 1
ATOM 1536 O O . ARG A 1 204 ? -9.356 -3.746 14.411 1.00 83.25 204 ARG A O 1
ATOM 1543 N N . ASP A 1 205 ? -8.291 -5.428 13.363 1.00 88.69 205 ASP A N 1
ATOM 1544 C CA . ASP A 1 205 ? -9.271 -6.448 13.710 1.00 88.69 205 ASP A CA 1
ATOM 1545 C C . ASP A 1 205 ? -9.330 -6.665 15.226 1.00 88.69 205 ASP A C 1
ATOM 1547 O O . ASP A 1 205 ? -10.403 -6.591 15.819 1.00 88.69 205 ASP A O 1
ATOM 1551 N N . SER A 1 206 ? -8.170 -6.836 15.863 1.00 85.44 206 SER A N 1
ATOM 1552 C CA . SER A 1 206 ? -8.072 -7.052 17.312 1.00 85.44 206 SER A CA 1
ATOM 1553 C C . SER A 1 206 ? -8.749 -5.927 18.099 1.00 85.44 206 SER A C 1
ATOM 1555 O O . SER A 1 206 ? -9.529 -6.174 19.014 1.00 85.44 206 SER A O 1
ATOM 1557 N N . VAL A 1 207 ? -8.515 -4.683 17.690 1.00 82.56 207 VAL A N 1
ATOM 1558 C CA . VAL A 1 207 ? -9.087 -3.488 18.323 1.00 82.56 207 VAL A CA 1
ATOM 1559 C C . VAL A 1 207 ? -10.606 -3.451 18.157 1.00 82.56 207 VAL A C 1
ATOM 1561 O O . VAL A 1 207 ? -11.339 -3.236 19.121 1.00 82.56 207 VAL A O 1
ATOM 1564 N N . LYS A 1 208 ? -11.111 -3.759 16.958 1.00 86.56 208 LYS A N 1
ATOM 1565 C CA . LYS A 1 208 ? -12.557 -3.870 16.720 1.00 86.56 208 LYS A CA 1
ATOM 1566 C C . LYS A 1 208 ? -13.212 -5.030 17.469 1.00 86.56 208 LYS A C 1
ATOM 1568 O O . LYS A 1 208 ? -14.372 -4.916 17.854 1.00 86.56 208 LYS A O 1
ATOM 1573 N N . GLN A 1 209 ? -12.504 -6.131 17.692 1.00 89.75 209 GLN A N 1
ATOM 1574 C CA . GLN A 1 209 ? -13.015 -7.237 18.501 1.00 89.75 209 GLN A CA 1
ATOM 1575 C C . GLN A 1 209 ? -13.123 -6.864 19.981 1.00 89.75 209 GLN A C 1
ATOM 1577 O O . GLN A 1 209 ? -14.113 -7.228 20.611 1.00 89.75 209 GLN A O 1
ATOM 1582 N N . LEU A 1 210 ? -12.163 -6.100 20.516 1.00 85.25 210 LEU A N 1
ATOM 1583 C CA . LEU A 1 210 ? -12.243 -5.574 21.883 1.00 85.25 210 LEU A CA 1
ATOM 1584 C C . LEU A 1 210 ? -13.487 -4.692 22.071 1.00 85.25 210 LEU A C 1
ATOM 1586 O O . LEU A 1 210 ? -14.196 -4.856 23.058 1.00 85.25 210 LEU A O 1
ATOM 1590 N N . GLU A 1 211 ? -13.822 -3.853 21.083 1.00 86.12 211 GLU A N 1
ATOM 1591 C CA . GLU A 1 211 ? -15.055 -3.042 21.081 1.00 86.12 211 GLU A CA 1
ATOM 1592 C C . GLU A 1 211 ? -16.304 -3.900 21.285 1.00 86.12 211 GLU A C 1
ATOM 1594 O O . GLU A 1 211 ? -17.146 -3.639 22.142 1.00 86.12 211 GLU A O 1
ATOM 1599 N N . ILE A 1 212 ? -16.418 -4.950 20.473 1.00 91.19 212 ILE A N 1
ATOM 1600 C CA . ILE A 1 212 ? -17.575 -5.839 20.465 1.00 91.19 212 ILE A CA 1
ATOM 1601 C C . ILE A 1 212 ? -17.638 -6.634 21.773 1.00 91.19 212 ILE A C 1
ATOM 1603 O O . ILE A 1 212 ? -18.726 -6.825 22.321 1.00 91.19 212 ILE A O 1
ATOM 1607 N N . ALA A 1 213 ? -16.490 -7.075 22.294 1.00 90.06 213 ALA A N 1
ATOM 1608 C CA . ALA A 1 213 ? -16.410 -7.782 23.567 1.00 90.06 213 ALA A CA 1
ATOM 1609 C C . ALA A 1 213 ? -16.900 -6.904 24.730 1.00 90.06 213 ALA A C 1
ATOM 1611 O O . ALA A 1 213 ? -17.708 -7.357 25.538 1.00 90.06 213 ALA A O 1
ATOM 1612 N N . GLU A 1 214 ? -16.495 -5.635 24.773 1.00 86.88 214 GLU A N 1
ATOM 1613 C CA . GLU A 1 214 ? -16.927 -4.686 25.805 1.00 86.88 214 GLU A CA 1
ATOM 1614 C C . GLU A 1 214 ? -18.422 -4.378 25.717 1.00 86.88 214 GLU A C 1
ATOM 1616 O O . GLU A 1 214 ? -19.136 -4.459 26.717 1.00 86.88 214 GLU A O 1
ATOM 1621 N N . LEU A 1 215 ? -18.942 -4.143 24.511 1.00 90.94 215 LEU A N 1
ATOM 1622 C CA . LEU A 1 215 ? -20.383 -3.987 24.309 1.00 90.94 215 LEU A CA 1
ATOM 1623 C C . LEU A 1 215 ? -21.160 -5.248 24.729 1.00 90.94 215 LEU A C 1
ATOM 1625 O O . LEU A 1 215 ? -22.267 -5.147 25.255 1.00 90.94 215 LEU A O 1
ATOM 1629 N N . THR A 1 216 ? -20.582 -6.436 24.552 1.00 93.31 216 THR A N 1
ATOM 1630 C CA . THR A 1 216 ? -21.192 -7.696 25.006 1.00 93.31 216 THR A CA 1
ATOM 1631 C C . THR A 1 216 ? -21.236 -7.789 26.537 1.00 93.31 216 THR A C 1
ATOM 1633 O O . THR A 1 216 ? -22.234 -8.255 27.088 1.00 93.31 216 THR A O 1
ATOM 1636 N N . ILE A 1 217 ? -20.211 -7.291 27.239 1.00 91.06 217 ILE A N 1
ATOM 1637 C CA . ILE A 1 217 ? -20.206 -7.190 28.710 1.00 91.06 217 ILE A CA 1
ATOM 1638 C C . ILE A 1 217 ? -21.294 -6.216 29.181 1.00 91.06 217 ILE A C 1
ATOM 1640 O O . ILE A 1 217 ? -22.101 -6.575 30.038 1.00 91.06 217 ILE A O 1
ATOM 1644 N N . LEU A 1 218 ? -21.383 -5.026 28.576 1.00 90.12 218 LEU A N 1
ATOM 1645 C CA . LEU A 1 218 ? -22.422 -4.037 28.899 1.00 90.12 218 LEU A CA 1
ATOM 1646 C C . LEU A 1 218 ? -23.835 -4.581 28.645 1.00 90.12 218 LEU A C 1
ATOM 1648 O O . LEU A 1 218 ? -24.768 -4.296 29.397 1.00 90.12 218 LEU A O 1
ATOM 1652 N N . TYR A 1 219 ? -24.007 -5.385 27.593 1.00 94.00 219 TYR A N 1
ATOM 1653 C CA . TYR A 1 219 ? -25.264 -6.075 27.319 1.00 94.00 219 TYR A CA 1
ATOM 1654 C C . TYR A 1 219 ? -25.615 -7.057 28.446 1.00 94.00 219 TYR A C 1
ATOM 1656 O O . TYR A 1 219 ? -26.749 -7.044 28.931 1.00 94.00 219 TYR A O 1
ATOM 1664 N N . ALA A 1 220 ? -24.652 -7.875 28.886 1.00 94.12 220 ALA A N 1
ATOM 1665 C CA . ALA A 1 220 ? -24.852 -8.836 29.968 1.00 94.12 220 ALA A CA 1
ATOM 1666 C C . ALA A 1 220 ? -25.206 -8.136 31.291 1.00 94.12 220 ALA A C 1
ATOM 1668 O O . ALA A 1 220 ? -26.184 -8.510 31.930 1.00 94.12 220 ALA A O 1
ATOM 1669 N N . GLN A 1 221 ? -24.507 -7.055 31.648 1.00 92.62 221 GLN A N 1
ATOM 1670 C CA . GLN A 1 221 ? -24.812 -6.250 32.839 1.00 92.62 221 GLN A CA 1
ATOM 1671 C C . GLN A 1 221 ? -26.215 -5.623 32.780 1.00 92.62 221 GLN A C 1
ATOM 1673 O O . GLN A 1 221 ? -26.962 -5.637 33.763 1.00 92.62 221 GLN A O 1
ATOM 1678 N N . ALA A 1 222 ? -26.617 -5.095 31.619 1.00 93.25 222 ALA A N 1
ATOM 1679 C CA . ALA A 1 222 ? -27.967 -4.565 31.423 1.00 93.25 222 ALA A CA 1
ATOM 1680 C C . ALA A 1 222 ? -29.039 -5.659 31.557 1.00 93.25 222 ALA A C 1
ATOM 1682 O O . ALA A 1 222 ? -30.143 -5.389 32.029 1.00 93.25 222 ALA A O 1
ATOM 1683 N N . GLN A 1 223 ? -28.719 -6.892 31.157 1.00 94.38 223 GLN A N 1
ATOM 1684 C CA . GLN A 1 223 ? -29.592 -8.047 31.329 1.00 94.38 223 GLN A CA 1
ATOM 1685 C C . GLN A 1 223 ? -29.679 -8.491 32.798 1.00 94.38 223 GLN A C 1
ATOM 1687 O O . GLN A 1 223 ? -30.780 -8.749 33.271 1.00 94.38 223 GLN A O 1
ATOM 1692 N N . GLU A 1 224 ? -28.563 -8.539 33.527 1.00 95.75 224 GLU A N 1
ATOM 1693 C CA . GLU A 1 224 ? -28.526 -8.894 34.957 1.00 95.75 224 GLU A CA 1
ATOM 1694 C C . GLU A 1 224 ? -29.275 -7.888 35.844 1.00 95.75 224 GLU A C 1
ATOM 1696 O O . GLU A 1 224 ? -29.820 -8.255 36.882 1.00 95.75 224 GLU A O 1
ATOM 1701 N N . THR A 1 225 ? -29.324 -6.623 35.425 1.00 95.12 225 THR A N 1
ATOM 1702 C CA . THR A 1 225 ? -30.004 -5.533 36.144 1.00 95.12 225 THR A CA 1
ATOM 1703 C C . THR A 1 225 ? -31.444 -5.285 35.677 1.00 95.12 225 THR A C 1
ATOM 1705 O O . THR A 1 225 ? -32.048 -4.290 36.077 1.00 95.12 225 THR A O 1
ATOM 1708 N N . ASP A 1 226 ? -31.997 -6.153 34.817 1.00 95.50 226 ASP A 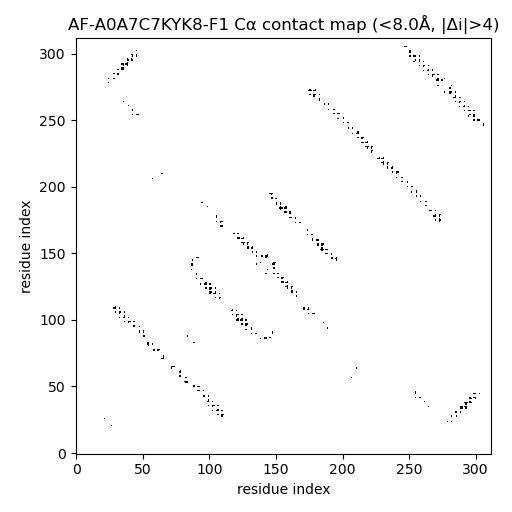N 1
ATOM 1709 C CA . ASP A 1 226 ? -33.323 -6.006 34.188 1.00 95.50 226 ASP A CA 1
ATOM 1710 C C . ASP A 1 226 ? -33.544 -4.645 33.482 1.00 95.50 226 ASP A C 1
ATOM 1712 O O . ASP A 1 226 ? -34.670 -4.183 33.262 1.00 95.50 226 ASP A O 1
ATOM 1716 N N . ASN A 1 227 ? -32.462 -3.993 33.044 1.00 96.00 227 ASN A N 1
ATOM 1717 C CA . ASN A 1 227 ? -32.513 -2.713 32.348 1.00 96.00 227 ASN A CA 1
ATOM 1718 C C . ASN A 1 227 ? -32.700 -2.911 30.836 1.00 96.00 227 ASN A C 1
ATOM 1720 O O . ASN A 1 227 ? -31.768 -2.819 30.031 1.00 96.00 227 ASN A O 1
ATOM 1724 N N . ASN A 1 228 ? -33.947 -3.155 30.430 1.00 94.44 228 ASN A N 1
ATOM 1725 C CA . ASN A 1 228 ? -34.287 -3.433 29.033 1.00 94.44 228 ASN A CA 1
ATOM 1726 C C . ASN A 1 228 ? -33.940 -2.279 28.064 1.00 94.44 228 ASN A C 1
ATOM 1728 O O . ASN A 1 228 ? -33.562 -2.527 26.920 1.00 94.44 228 ASN A O 1
ATOM 1732 N N . ALA A 1 229 ? -34.039 -1.021 28.506 1.00 95.00 229 ALA A N 1
ATOM 1733 C CA . ALA A 1 229 ? -33.691 0.129 27.669 1.00 95.00 229 ALA A CA 1
ATOM 1734 C C . ALA A 1 229 ? -32.187 0.160 27.354 1.00 95.00 229 ALA A C 1
ATOM 1736 O O . ALA A 1 229 ? -31.803 0.317 26.192 1.00 95.00 229 ALA A O 1
ATOM 1737 N N . ALA A 1 230 ? -31.340 -0.063 28.366 1.00 92.81 230 ALA A N 1
ATOM 1738 C CA . ALA A 1 230 ? -29.898 -0.195 28.174 1.00 92.81 230 ALA A CA 1
ATOM 1739 C C . ALA A 1 230 ? -29.567 -1.402 27.286 1.00 92.81 230 ALA A C 1
ATOM 1741 O O . ALA A 1 230 ? -28.801 -1.268 26.337 1.00 92.81 230 ALA A O 1
ATOM 1742 N N . ARG A 1 231 ? -30.224 -2.546 27.511 1.00 95.75 231 ARG A N 1
ATOM 1743 C CA . ARG A 1 231 ? -30.035 -3.763 26.710 1.00 95.75 231 ARG A CA 1
ATOM 1744 C C . ARG A 1 231 ? -30.285 -3.531 25.213 1.00 95.75 231 ARG A C 1
ATOM 1746 O O . ARG A 1 231 ? -29.451 -3.900 24.389 1.00 95.75 231 ARG A O 1
ATOM 1753 N N . LEU A 1 232 ? -31.414 -2.913 24.851 1.00 95.25 232 LEU A N 1
ATOM 1754 C CA . LEU A 1 232 ? -31.768 -2.623 23.452 1.00 95.25 232 LEU A CA 1
ATOM 1755 C C . LEU A 1 232 ? -30.829 -1.590 22.809 1.00 95.25 232 LEU A C 1
ATOM 1757 O O . LEU A 1 232 ? -30.452 -1.733 21.643 1.00 95.25 232 LEU A O 1
ATOM 1761 N N . SER A 1 233 ? -30.419 -0.575 23.576 1.00 94.19 233 SER A N 1
ATOM 1762 C CA . SER A 1 233 ? -29.424 0.407 23.134 1.00 94.19 233 SER A CA 1
ATOM 1763 C C . SER A 1 233 ? -28.085 -0.269 22.823 1.00 94.19 233 SER A C 1
ATOM 1765 O O . SER A 1 233 ? -27.535 -0.092 21.735 1.00 94.19 233 SER A O 1
ATOM 1767 N N . THR A 1 234 ? -27.598 -1.129 23.722 1.00 93.31 234 THR A N 1
ATOM 1768 C CA . THR A 1 234 ? -26.342 -1.861 23.528 1.00 93.31 234 THR A CA 1
ATOM 1769 C C . THR A 1 234 ? -26.409 -2.832 22.350 1.00 93.31 234 THR A C 1
ATOM 1771 O O . THR A 1 234 ? -25.452 -2.901 21.587 1.00 93.31 234 THR A O 1
ATOM 1774 N N . LEU A 1 235 ? -27.538 -3.514 22.114 1.00 95.25 235 LEU A N 1
ATOM 1775 C CA . LEU A 1 235 ? -27.713 -4.341 20.907 1.00 95.25 235 LEU A CA 1
ATOM 1776 C C . LEU A 1 235 ? -27.549 -3.534 19.615 1.00 95.25 235 LEU A C 1
ATOM 1778 O O . LEU A 1 235 ? -26.872 -3.984 18.695 1.00 95.25 235 LEU A O 1
ATOM 1782 N N . THR A 1 236 ? -28.120 -2.327 19.563 1.00 95.00 236 THR A N 1
ATOM 1783 C CA . THR A 1 236 ? -27.953 -1.424 18.410 1.00 95.00 236 THR A CA 1
ATOM 1784 C C . THR A 1 236 ? -26.482 -1.057 18.208 1.00 95.00 236 THR A C 1
ATOM 1786 O O . THR A 1 236 ? -25.984 -1.073 17.085 1.00 95.00 236 THR A O 1
ATOM 1789 N N . LYS A 1 237 ? -25.758 -0.773 19.297 1.00 92.31 237 LYS A N 1
ATOM 1790 C CA . LYS A 1 237 ? -24.321 -0.477 19.240 1.00 92.31 237 LYS A CA 1
ATOM 1791 C C . LYS A 1 237 ? -23.490 -1.673 18.772 1.00 92.31 237 LYS A C 1
ATOM 1793 O O . LYS A 1 237 ? -22.542 -1.477 18.018 1.00 92.31 237 LYS A O 1
ATOM 1798 N N . ILE A 1 238 ? -23.837 -2.893 19.192 1.00 94.12 238 ILE A N 1
ATOM 1799 C CA . ILE A 1 238 ? -23.166 -4.124 18.741 1.00 94.12 238 ILE A CA 1
ATOM 1800 C C . ILE A 1 238 ? -23.340 -4.297 17.231 1.00 94.12 238 ILE A C 1
ATOM 1802 O O . ILE A 1 238 ? -22.353 -4.529 16.535 1.00 94.12 238 ILE A O 1
ATOM 1806 N N . ASP A 1 239 ? -24.562 -4.142 16.713 1.00 95.31 239 ASP A N 1
ATOM 1807 C CA . ASP A 1 239 ? -24.831 -4.233 15.272 1.00 95.31 239 ASP A CA 1
ATOM 1808 C C . ASP A 1 239 ? -24.023 -3.188 14.480 1.00 95.31 239 ASP A C 1
ATOM 1810 O O . ASP A 1 239 ? -23.315 -3.526 13.529 1.00 95.31 239 ASP A O 1
ATOM 1814 N N . GLN A 1 240 ? -24.009 -1.935 14.946 1.00 91.81 240 GLN A N 1
ATOM 1815 C CA . GLN A 1 240 ? -23.190 -0.871 14.354 1.00 91.81 240 GLN A CA 1
ATOM 1816 C C . GLN A 1 240 ? -21.687 -1.199 14.383 1.00 91.81 240 GLN A C 1
ATOM 1818 O O . GLN A 1 240 ? -20.992 -1.006 13.382 1.00 91.81 240 GLN A O 1
ATOM 1823 N N . ALA A 1 241 ? -21.171 -1.719 15.501 1.00 89.94 241 ALA A N 1
ATOM 1824 C CA . ALA A 1 241 ? -19.764 -2.093 15.635 1.00 89.94 241 ALA A CA 1
ATOM 1825 C C . ALA A 1 241 ? -19.384 -3.255 14.699 1.00 89.94 241 ALA A C 1
ATOM 1827 O O . ALA A 1 241 ? -18.322 -3.219 14.072 1.00 89.94 241 ALA A O 1
ATOM 1828 N N . LEU A 1 242 ? -20.260 -4.255 14.542 1.00 93.50 242 LEU A N 1
ATOM 1829 C CA . LEU A 1 242 ? -20.071 -5.376 13.615 1.00 93.50 242 LEU A CA 1
ATOM 1830 C C . LEU A 1 242 ? -20.058 -4.920 12.150 1.00 93.50 242 LEU A C 1
ATOM 1832 O O . LEU A 1 242 ? -19.195 -5.351 11.375 1.00 93.50 242 LEU A O 1
ATOM 1836 N N . GLN A 1 243 ? -20.968 -4.020 11.772 1.00 90.88 243 GLN A N 1
ATOM 1837 C CA . GLN A 1 243 ? -21.008 -3.436 10.428 1.00 90.88 243 GLN A CA 1
ATOM 1838 C C . GLN A 1 243 ? -19.747 -2.610 10.145 1.00 90.88 243 GLN A C 1
ATOM 1840 O O . GLN A 1 243 ? -19.079 -2.832 9.132 1.00 90.88 243 GLN A O 1
ATOM 1845 N N . ALA A 1 244 ? -19.359 -1.731 11.075 1.00 86.38 244 ALA A N 1
ATOM 1846 C CA . ALA A 1 244 ? -18.154 -0.913 10.955 1.00 86.38 244 ALA A CA 1
ATOM 1847 C C . ALA A 1 244 ? -16.876 -1.766 10.878 1.00 86.38 244 ALA A C 1
ATOM 1849 O O . ALA A 1 244 ? -15.978 -1.473 10.084 1.00 86.38 244 ALA A O 1
ATOM 1850 N N . ARG A 1 245 ? -16.788 -2.848 11.668 1.00 89.12 245 ARG A N 1
ATOM 1851 C CA . ARG A 1 245 ? -15.688 -3.820 11.586 1.00 89.12 245 ARG A CA 1
ATOM 1852 C C . ARG A 1 245 ? -15.629 -4.454 10.199 1.00 89.12 245 ARG A C 1
ATOM 1854 O O . ARG A 1 245 ? -14.565 -4.453 9.588 1.00 89.12 245 ARG A O 1
ATOM 1861 N N . THR A 1 246 ? -16.754 -4.955 9.695 1.00 89.19 246 THR A N 1
ATOM 1862 C CA . THR A 1 246 ? -16.822 -5.624 8.386 1.00 89.19 246 THR A CA 1
ATOM 1863 C C . THR A 1 246 ? -16.363 -4.699 7.260 1.00 89.19 246 THR A C 1
ATOM 1865 O O . THR A 1 246 ? -15.472 -5.071 6.503 1.00 89.19 246 THR A O 1
ATOM 1868 N N . GLN A 1 247 ? -16.888 -3.471 7.197 1.00 85.25 247 GLN A N 1
ATOM 1869 C CA . GLN A 1 247 ? -16.527 -2.485 6.167 1.00 85.25 247 GLN A CA 1
ATOM 1870 C C . GLN A 1 247 ? -15.058 -2.037 6.252 1.00 85.25 247 GLN A C 1
ATOM 1872 O O . GLN A 1 247 ? -14.368 -1.885 5.238 1.00 85.25 247 GLN A O 1
ATOM 1877 N N . SER A 1 248 ? -14.556 -1.824 7.473 1.00 82.62 248 SER A N 1
ATOM 1878 C CA . SER A 1 248 ? -13.168 -1.413 7.689 1.00 82.62 248 SER A CA 1
ATOM 1879 C C . SER A 1 248 ? -12.186 -2.519 7.299 1.00 82.62 248 SER A C 1
ATOM 1881 O O . SER A 1 248 ? -11.148 -2.220 6.713 1.00 82.62 248 SER A O 1
ATOM 1883 N N . LEU A 1 249 ? -12.490 -3.779 7.630 1.00 87.88 249 LEU A N 1
ATOM 1884 C CA . LEU A 1 249 ? -11.621 -4.911 7.309 1.00 87.88 249 LEU A CA 1
ATOM 1885 C C . LEU A 1 249 ? -11.689 -5.285 5.828 1.00 87.88 249 LEU A C 1
ATOM 1887 O O . LEU A 1 249 ? -10.646 -5.579 5.252 1.00 87.88 249 LEU A O 1
ATOM 1891 N N . SER A 1 250 ? -12.863 -5.212 5.193 1.00 88.12 250 SER A N 1
ATOM 1892 C CA . SER A 1 250 ? -12.996 -5.501 3.760 1.00 88.12 250 SER A CA 1
ATOM 1893 C C . SER A 1 250 ? -12.179 -4.531 2.907 1.00 88.12 250 SER A C 1
ATOM 1895 O O . SER A 1 250 ? -11.507 -4.955 1.974 1.00 88.12 250 SER A O 1
ATOM 1897 N N . THR A 1 251 ? -12.167 -3.242 3.261 1.00 87.19 251 THR A N 1
ATOM 1898 C CA . THR A 1 251 ? -11.363 -2.226 2.556 1.00 87.19 251 THR A CA 1
ATOM 1899 C C . THR A 1 251 ? -9.865 -2.526 2.655 1.00 87.19 251 THR A C 1
ATOM 1901 O O . THR A 1 251 ? -9.142 -2.451 1.665 1.00 87.19 251 THR A O 1
ATOM 1904 N N . LEU A 1 252 ? -9.393 -2.917 3.840 1.00 87.12 252 LEU A N 1
ATOM 1905 C CA . LEU A 1 252 ? -7.996 -3.286 4.066 1.00 87.12 252 LEU A CA 1
ATOM 1906 C C . LEU A 1 252 ? -7.588 -4.577 3.356 1.00 87.12 252 LEU A C 1
ATOM 1908 O O . LEU A 1 252 ? -6.505 -4.653 2.783 1.00 87.12 252 LEU A O 1
ATOM 1912 N N . GLN A 1 253 ? -8.453 -5.588 3.384 1.00 89.94 253 GLN A N 1
ATOM 1913 C CA . GLN A 1 253 ? -8.235 -6.834 2.652 1.00 89.94 253 GLN A CA 1
ATOM 1914 C C . GLN A 1 253 ? -8.202 -6.582 1.142 1.00 89.94 253 GLN A C 1
ATOM 1916 O O . GLN A 1 253 ? -7.327 -7.114 0.463 1.00 89.94 253 GLN A O 1
ATOM 1921 N N . GLY A 1 254 ? -9.080 -5.711 0.635 1.00 91.81 254 GLY A N 1
ATOM 1922 C CA . GLY A 1 254 ? -9.058 -5.258 -0.756 1.00 91.81 254 GLY A CA 1
ATOM 1923 C C . GLY A 1 254 ? -7.750 -4.557 -1.131 1.00 91.81 254 GLY A C 1
ATOM 1924 O O . GLY A 1 254 ? -7.238 -4.764 -2.228 1.00 91.81 254 GLY A O 1
ATOM 1925 N N . LEU A 1 255 ? -7.145 -3.791 -0.216 1.00 91.56 255 LEU A N 1
ATOM 1926 C CA . LEU A 1 255 ? -5.829 -3.183 -0.441 1.00 91.56 255 LEU A CA 1
ATOM 1927 C C . LEU A 1 255 ? -4.714 -4.234 -0.556 1.00 91.56 255 LEU A C 1
ATOM 1929 O O . LEU A 1 255 ? -3.879 -4.128 -1.451 1.00 91.56 255 LEU A O 1
ATOM 1933 N N . VAL A 1 256 ? -4.715 -5.260 0.301 1.00 91.94 256 VAL A N 1
ATOM 1934 C CA . VAL A 1 256 ? -3.749 -6.373 0.208 1.00 91.94 256 VAL A CA 1
ATOM 1935 C C . VAL A 1 256 ? -3.912 -7.120 -1.120 1.00 91.94 256 VAL A C 1
ATOM 1937 O O . VAL A 1 256 ? -2.928 -7.323 -1.823 1.00 91.94 256 VAL A O 1
ATOM 1940 N N . GLN A 1 257 ? -5.148 -7.437 -1.516 1.00 93.12 257 GLN A N 1
ATOM 1941 C CA . GLN A 1 257 ? -5.442 -8.068 -2.811 1.00 93.12 257 GLN A CA 1
ATOM 1942 C C . GLN A 1 257 ? -5.015 -7.190 -3.996 1.00 93.12 257 GLN A C 1
ATOM 1944 O O . GLN A 1 257 ? -4.523 -7.690 -5.004 1.00 93.12 257 GLN A O 1
ATOM 1949 N N . THR A 1 258 ? -5.155 -5.870 -3.870 1.00 95.31 258 THR A N 1
ATOM 1950 C CA . THR A 1 258 ? -4.705 -4.915 -4.890 1.00 95.31 258 THR A CA 1
ATOM 1951 C C . THR A 1 258 ? -3.178 -4.934 -5.048 1.00 95.31 258 THR A C 1
ATOM 1953 O O . THR A 1 258 ? -2.689 -4.753 -6.161 1.00 95.31 258 THR A O 1
ATOM 1956 N N . LEU A 1 259 ? -2.409 -5.209 -3.986 1.00 94.00 259 LEU A N 1
ATOM 1957 C CA . LEU A 1 259 ? -0.962 -5.437 -4.104 1.00 94.00 259 LEU A CA 1
ATOM 1958 C C . LEU A 1 259 ? -0.624 -6.768 -4.790 1.00 94.00 259 LEU A C 1
ATOM 1960 O O . LEU A 1 259 ? 0.334 -6.819 -5.554 1.00 94.00 259 LEU A O 1
ATOM 1964 N N . ASP A 1 260 ? -1.425 -7.820 -4.605 1.00 94.44 260 ASP A N 1
ATOM 1965 C CA . ASP A 1 260 ? -1.249 -9.054 -5.389 1.00 94.44 260 ASP A CA 1
ATOM 1966 C C . ASP A 1 260 ? -1.494 -8.796 -6.891 1.00 94.44 260 ASP A C 1
ATOM 1968 O O . ASP A 1 260 ? -0.801 -9.341 -7.751 1.00 94.44 260 ASP A O 1
ATOM 1972 N N . GLN A 1 261 ? -2.446 -7.915 -7.227 1.00 96.75 261 GLN A N 1
ATOM 1973 C CA . GLN A 1 261 ? -2.670 -7.474 -8.610 1.00 96.75 261 GLN A CA 1
ATOM 1974 C C . GLN A 1 261 ? -1.533 -6.585 -9.137 1.00 96.75 261 GLN A C 1
ATOM 1976 O O . GLN A 1 261 ? -1.199 -6.670 -10.320 1.00 96.75 261 GLN A O 1
ATOM 1981 N N . PHE A 1 262 ? -0.909 -5.767 -8.281 1.00 96.88 262 PHE A N 1
ATOM 1982 C CA . PHE A 1 262 ? 0.310 -5.036 -8.633 1.00 96.88 262 PHE A CA 1
ATOM 1983 C C . PHE A 1 262 ? 1.434 -5.999 -9.033 1.00 96.88 262 PHE A C 1
ATOM 1985 O O . PHE A 1 262 ? 2.036 -5.799 -10.088 1.00 96.88 262 PHE A O 1
ATOM 1992 N N . ASP A 1 263 ? 1.673 -7.055 -8.247 1.00 96.25 263 ASP A N 1
ATOM 1993 C CA . ASP A 1 263 ? 2.684 -8.078 -8.552 1.00 96.25 263 ASP A CA 1
ATOM 1994 C C . ASP A 1 263 ? 2.387 -8.763 -9.890 1.00 96.25 263 ASP A C 1
ATOM 1996 O O . ASP A 1 263 ? 3.255 -8.838 -10.757 1.00 96.25 263 ASP A O 1
ATOM 2000 N N . ALA A 1 264 ? 1.136 -9.182 -10.115 1.00 97.25 264 ALA A N 1
ATOM 2001 C CA . ALA A 1 264 ? 0.735 -9.810 -11.372 1.00 97.25 264 ALA A CA 1
ATOM 2002 C C . ALA A 1 264 ? 0.941 -8.885 -12.587 1.00 97.25 264 ALA A C 1
ATOM 2004 O O . ALA A 1 264 ? 1.426 -9.320 -13.635 1.00 97.25 264 ALA A O 1
ATOM 2005 N N . ALA A 1 265 ? 0.592 -7.603 -12.455 1.00 97.81 265 ALA A N 1
ATOM 2006 C CA . ALA A 1 265 ? 0.790 -6.604 -13.501 1.00 97.81 265 ALA A CA 1
ATOM 2007 C C . ALA A 1 265 ? 2.276 -6.308 -13.748 1.00 97.81 265 ALA A C 1
ATOM 2009 O O . ALA A 1 265 ? 2.688 -6.151 -14.900 1.00 97.81 265 ALA A O 1
ATOM 2010 N N . HIS A 1 266 ? 3.096 -6.282 -12.695 1.00 97.06 266 HIS A N 1
ATOM 2011 C CA . HIS A 1 266 ? 4.545 -6.141 -12.815 1.00 97.06 266 HIS A CA 1
ATOM 2012 C C . HIS A 1 266 ? 5.174 -7.351 -13.516 1.00 97.06 266 HIS A C 1
ATOM 2014 O O . HIS A 1 266 ? 5.922 -7.182 -14.479 1.00 97.06 266 HIS A O 1
ATOM 2020 N N . ASP A 1 267 ? 4.787 -8.568 -13.141 1.00 96.88 267 ASP A N 1
ATOM 2021 C CA . ASP A 1 267 ? 5.240 -9.799 -13.793 1.00 96.88 267 ASP A CA 1
ATOM 2022 C C . ASP A 1 267 ? 4.850 -9.844 -15.276 1.00 96.88 267 ASP A C 1
ATOM 2024 O O . ASP A 1 267 ? 5.635 -10.285 -16.122 1.00 96.88 267 ASP A O 1
ATOM 2028 N N . ALA A 1 268 ? 3.657 -9.353 -15.621 1.00 96.81 268 ALA A N 1
ATOM 2029 C CA . ALA A 1 268 ? 3.227 -9.219 -17.008 1.00 96.81 268 ALA A CA 1
ATOM 2030 C C . ALA A 1 268 ? 4.092 -8.206 -17.779 1.00 96.81 268 ALA A C 1
ATOM 2032 O O . ALA A 1 268 ? 4.464 -8.466 -18.926 1.00 96.81 268 ALA A O 1
ATOM 2033 N N . LEU A 1 269 ? 4.475 -7.085 -17.148 1.00 95.38 269 LEU A N 1
ATOM 2034 C CA . LEU A 1 269 ? 5.424 -6.129 -17.728 1.00 95.38 269 LEU A CA 1
ATOM 2035 C C . LEU A 1 269 ? 6.785 -6.781 -17.968 1.00 95.38 269 LEU A C 1
ATOM 2037 O O . LEU A 1 269 ? 7.357 -6.587 -19.036 1.00 95.38 269 LEU A O 1
ATOM 2041 N N . VAL A 1 270 ? 7.291 -7.578 -17.024 1.00 95.25 270 VAL A N 1
ATOM 2042 C CA . VAL A 1 270 ? 8.567 -8.304 -17.159 1.00 95.25 270 VAL A CA 1
ATOM 2043 C C . VAL A 1 270 ? 8.507 -9.331 -18.284 1.00 95.25 270 VAL A C 1
ATOM 2045 O O . VAL A 1 270 ? 9.423 -9.406 -19.110 1.00 95.25 270 VAL A O 1
ATOM 2048 N N . ARG A 1 271 ? 7.418 -10.101 -18.361 1.00 94.81 271 ARG A N 1
ATOM 2049 C CA . ARG A 1 271 ? 7.209 -11.083 -19.429 1.00 94.81 271 ARG A CA 1
ATOM 2050 C C . ARG A 1 271 ? 7.193 -10.407 -20.791 1.00 94.81 271 ARG A C 1
ATOM 2052 O O . ARG A 1 271 ? 7.963 -10.787 -21.668 1.00 94.81 271 ARG A O 1
ATOM 2059 N N . TYR A 1 272 ? 6.413 -9.338 -20.945 1.00 93.88 272 TYR A N 1
ATOM 2060 C CA . TYR A 1 272 ? 6.402 -8.583 -22.189 1.00 93.88 272 TYR A CA 1
ATOM 2061 C C . TYR A 1 272 ? 7.774 -7.958 -22.475 1.00 93.88 272 TYR A C 1
ATOM 2063 O O . TYR A 1 272 ? 8.263 -8.074 -23.597 1.00 93.88 272 TYR A O 1
ATOM 2071 N N . ALA A 1 273 ? 8.441 -7.356 -21.481 1.00 90.06 273 ALA A N 1
ATOM 2072 C CA . ALA A 1 273 ? 9.782 -6.763 -21.580 1.00 90.06 273 ALA A CA 1
ATOM 2073 C C . ALA A 1 273 ? 10.829 -7.735 -22.153 1.00 90.06 273 ALA A C 1
ATOM 2075 O O . ALA A 1 273 ? 11.676 -7.323 -22.939 1.00 90.06 273 ALA A O 1
ATOM 2076 N N . THR A 1 274 ? 10.731 -9.015 -21.795 1.00 90.06 274 THR A N 1
ATOM 2077 C CA . THR A 1 274 ? 11.711 -10.061 -22.136 1.00 90.06 274 THR A CA 1
ATOM 2078 C C . THR A 1 274 ? 11.294 -10.977 -23.293 1.00 90.06 274 THR A C 1
ATOM 2080 O O . THR A 1 274 ? 12.101 -11.786 -23.744 1.00 90.06 274 THR A O 1
ATOM 2083 N N . SER A 1 275 ? 10.059 -10.850 -23.783 1.00 90.50 275 SER A N 1
ATOM 2084 C CA . SER A 1 275 ? 9.510 -11.646 -24.889 1.00 90.50 275 SER A CA 1
ATOM 2085 C C . SER A 1 275 ? 9.898 -11.128 -26.281 1.00 90.50 275 SER A C 1
ATOM 2087 O O . SER A 1 275 ? 10.387 -10.009 -26.445 1.00 90.50 275 SER A O 1
ATOM 2089 N N . ASP A 1 276 ? 9.518 -11.894 -27.308 1.00 88.75 276 ASP A N 1
ATOM 2090 C CA . ASP A 1 276 ? 9.552 -11.486 -28.721 1.00 88.75 276 ASP A CA 1
ATOM 2091 C C . ASP A 1 276 ? 8.481 -10.431 -29.092 1.00 88.75 276 ASP A C 1
ATOM 2093 O O . ASP A 1 276 ? 8.302 -10.115 -30.269 1.00 88.75 276 ASP A O 1
ATOM 2097 N N . LYS A 1 277 ? 7.755 -9.878 -28.103 1.00 88.38 277 LYS A N 1
ATOM 2098 C CA . LYS A 1 277 ? 6.731 -8.826 -28.263 1.00 88.38 277 LYS A CA 1
ATOM 2099 C C . LYS A 1 277 ? 5.574 -9.235 -29.178 1.00 88.38 277 LYS A C 1
ATOM 2101 O O . LYS A 1 277 ? 5.100 -8.449 -29.998 1.00 88.38 277 LYS A O 1
ATOM 2106 N N . SER A 1 278 ? 5.119 -10.482 -29.056 1.00 89.25 278 SER A N 1
ATOM 2107 C CA . SER A 1 278 ? 3.993 -10.966 -29.857 1.00 89.25 278 SER A CA 1
ATOM 2108 C C . SER A 1 278 ? 2.691 -10.217 -29.510 1.00 89.25 278 SER A C 1
ATOM 2110 O O . SER A 1 278 ? 2.526 -9.763 -28.373 1.00 89.25 278 SER A O 1
ATOM 2112 N N . PRO A 1 279 ? 1.720 -10.130 -30.440 1.00 90.12 279 PRO A N 1
ATOM 2113 C CA . PRO A 1 279 ? 0.416 -9.532 -30.150 1.00 90.12 279 PRO A CA 1
ATOM 2114 C C . PRO A 1 279 ? -0.321 -10.185 -28.972 1.00 90.12 279 PRO A C 1
ATOM 2116 O O . PRO A 1 279 ? -1.060 -9.503 -28.266 1.00 90.12 279 PRO A O 1
ATOM 2119 N N . GLN A 1 280 ? -0.111 -11.487 -28.740 1.00 92.00 280 GLN A N 1
ATOM 2120 C CA . GLN A 1 280 ? -0.709 -12.197 -27.608 1.00 92.00 280 GLN A CA 1
ATOM 2121 C C . GLN A 1 280 ? -0.116 -11.722 -26.278 1.00 92.00 280 GLN A C 1
ATOM 2123 O O . GLN A 1 280 ? -0.869 -11.383 -25.374 1.00 92.00 280 GLN A O 1
ATOM 2128 N N . GLU A 1 281 ? 1.212 -11.614 -26.185 1.00 92.94 281 GLU A N 1
ATOM 2129 C CA . GLU A 1 281 ? 1.892 -11.122 -24.975 1.00 92.94 281 GLU A CA 1
ATOM 2130 C C . GLU A 1 281 ? 1.487 -9.676 -24.651 1.00 92.94 281 GLU A C 1
ATOM 2132 O O . GLU A 1 281 ? 1.299 -9.323 -23.488 1.00 92.94 281 GLU A O 1
ATOM 2137 N N . LEU A 1 282 ? 1.298 -8.838 -25.681 1.00 93.12 282 LEU A N 1
ATOM 2138 C CA . LEU A 1 282 ? 0.776 -7.482 -25.499 1.00 93.12 282 LEU A CA 1
ATOM 2139 C C . LEU A 1 282 ? -0.670 -7.497 -24.984 1.00 93.12 282 LEU A C 1
ATOM 2141 O O .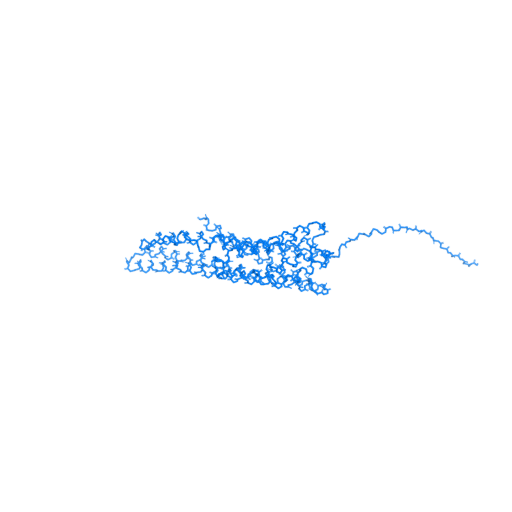 LEU A 1 282 ? -1.007 -6.737 -24.080 1.00 93.12 282 LEU A O 1
ATOM 2145 N N . SER A 1 283 ? -1.525 -8.356 -25.545 1.00 93.94 283 SER A N 1
ATOM 2146 C CA . SER A 1 283 ? -2.917 -8.502 -25.104 1.00 93.94 283 SER A CA 1
ATOM 2147 C C . SER A 1 283 ? -3.012 -8.981 -23.653 1.00 93.94 283 SER A C 1
ATOM 2149 O O . SER A 1 283 ? -3.824 -8.457 -22.888 1.00 93.94 283 SER A O 1
ATOM 2151 N N . ASP A 1 284 ? -2.179 -9.947 -23.265 1.00 95.12 284 ASP A N 1
ATOM 2152 C CA . ASP A 1 284 ? -2.129 -10.474 -21.900 1.00 95.12 284 ASP A CA 1
ATOM 2153 C C . ASP A 1 284 ? -1.667 -9.392 -20.917 1.00 95.12 284 ASP A C 1
ATOM 2155 O O . ASP A 1 284 ? -2.309 -9.181 -19.886 1.00 95.12 284 ASP A O 1
ATOM 2159 N N . LEU A 1 285 ? -0.618 -8.638 -21.273 1.00 97.06 285 LEU A N 1
ATOM 2160 C CA . LEU A 1 285 ? -0.159 -7.486 -20.498 1.00 97.06 285 LEU A CA 1
ATOM 2161 C C . LEU A 1 285 ? -1.284 -6.462 -20.279 1.00 97.06 285 LEU A C 1
ATOM 2163 O O . LEU A 1 285 ? -1.549 -6.076 -19.139 1.00 97.06 285 LEU A O 1
ATOM 2167 N N . VAL A 1 286 ? -1.967 -6.047 -21.352 1.00 97.31 286 VAL A N 1
ATOM 2168 C CA . VAL A 1 286 ? -3.083 -5.087 -21.281 1.00 97.31 286 VAL A CA 1
ATOM 2169 C C . VAL A 1 286 ? -4.182 -5.600 -20.351 1.00 97.31 286 VAL A C 1
ATOM 2171 O O . VAL A 1 286 ? -4.684 -4.852 -19.512 1.00 97.31 286 VAL A O 1
ATOM 2174 N N . SER A 1 287 ? -4.560 -6.874 -20.474 1.00 97.69 287 SER A N 1
ATOM 2175 C CA . SER A 1 287 ? -5.622 -7.463 -19.654 1.00 97.69 287 SER A CA 1
ATOM 2176 C C . SER A 1 287 ? -5.272 -7.463 -18.165 1.00 97.69 287 SER A C 1
ATOM 2178 O O . SER A 1 287 ? -6.119 -7.134 -17.336 1.00 97.69 287 SER A O 1
ATOM 2180 N N . ILE A 1 288 ? -4.037 -7.830 -17.815 1.00 98.25 288 ILE A N 1
ATOM 2181 C CA . ILE A 1 288 ? -3.607 -7.935 -16.415 1.00 98.25 288 ILE A CA 1
ATOM 2182 C C . ILE A 1 288 ? -3.458 -6.543 -15.788 1.00 98.25 288 ILE A C 1
ATOM 2184 O O . ILE A 1 288 ? -3.914 -6.321 -14.666 1.00 98.25 288 ILE A O 1
ATOM 2188 N N . VAL A 1 289 ? -2.892 -5.574 -16.515 1.00 98.12 289 VAL A N 1
ATOM 2189 C CA . VAL A 1 289 ? -2.772 -4.194 -16.017 1.00 98.12 289 VAL A CA 1
ATOM 2190 C C . VAL A 1 289 ? -4.142 -3.554 -15.798 1.00 98.12 289 VAL A C 1
ATOM 2192 O O . VAL A 1 289 ? -4.330 -2.860 -14.799 1.00 98.12 289 VAL A O 1
ATOM 2195 N N . ARG A 1 290 ? -5.123 -3.827 -16.666 1.00 97.75 290 ARG A N 1
ATOM 2196 C CA . ARG A 1 290 ? -6.502 -3.358 -16.463 1.00 97.75 290 ARG A CA 1
ATOM 2197 C C . ARG A 1 290 ? -7.151 -3.964 -15.225 1.00 97.75 290 ARG A C 1
ATOM 2199 O O . ARG A 1 290 ? -7.725 -3.217 -14.445 1.00 97.75 290 ARG A O 1
ATOM 2206 N N . SER A 1 291 ? -6.975 -5.267 -14.991 1.00 97.81 291 SER A N 1
ATOM 2207 C CA . SER A 1 291 ? -7.427 -5.922 -13.751 1.00 97.81 291 SER A CA 1
ATOM 2208 C C . SER A 1 291 ? -6.870 -5.218 -12.508 1.00 97.81 291 SER A C 1
ATOM 2210 O O . SER A 1 291 ? -7.602 -4.921 -11.563 1.00 97.81 291 SER A O 1
ATOM 2212 N N . TYR A 1 292 ? -5.581 -4.865 -12.530 1.00 98.38 292 TYR A N 1
ATOM 2213 C CA . TYR A 1 292 ? -4.978 -4.084 -11.454 1.00 98.38 292 TYR A CA 1
ATOM 2214 C C . TYR A 1 292 ? -5.568 -2.669 -11.340 1.00 98.38 292 TYR A C 1
ATOM 2216 O O . TYR A 1 292 ? -5.881 -2.218 -10.237 1.00 98.38 292 TYR A O 1
ATOM 2224 N N . ALA A 1 293 ? -5.758 -1.965 -12.457 1.00 97.94 293 ALA A N 1
ATOM 2225 C CA . ALA A 1 293 ? -6.329 -0.619 -12.467 1.00 97.94 293 ALA A CA 1
ATOM 2226 C C . ALA A 1 293 ? -7.778 -0.570 -11.949 1.00 97.94 293 ALA A C 1
ATOM 2228 O O . ALA A 1 293 ? -8.145 0.385 -11.248 1.00 97.94 293 ALA A O 1
ATOM 2229 N N . ASP A 1 294 ? -8.573 -1.593 -12.255 1.00 97.75 294 ASP A N 1
ATOM 2230 C CA . ASP A 1 294 ? -9.939 -1.759 -11.762 1.00 97.75 294 ASP A CA 1
ATOM 2231 C C . ASP A 1 294 ? -9.924 -2.001 -10.247 1.00 97.75 294 ASP A C 1
ATOM 2233 O O . ASP A 1 294 ? -10.518 -1.219 -9.501 1.00 97.75 294 ASP A O 1
ATOM 2237 N N . SER A 1 295 ? -9.120 -2.960 -9.769 1.00 97.06 295 SER A N 1
ATOM 2238 C CA . SER A 1 295 ? -8.927 -3.230 -8.332 1.00 97.06 295 SER A CA 1
ATOM 2239 C C . SER A 1 295 ? -8.478 -1.981 -7.557 1.00 97.06 295 SER A C 1
ATOM 2241 O O . SER A 1 295 ? -9.029 -1.652 -6.505 1.00 97.06 295 SER A O 1
ATOM 2243 N N . ALA A 1 296 ? -7.515 -1.226 -8.098 1.00 97.06 296 ALA A N 1
ATOM 2244 C CA . ALA A 1 296 ? -7.026 0.015 -7.496 1.00 97.06 296 ALA A CA 1
ATOM 2245 C C . ALA A 1 296 ? -8.100 1.119 -7.444 1.00 97.06 296 ALA A C 1
ATOM 2247 O O . ALA A 1 296 ? -8.067 1.994 -6.574 1.00 97.06 296 ALA A O 1
ATOM 2248 N N . SER A 1 297 ? -9.058 1.105 -8.373 1.00 96.56 297 SER A N 1
ATOM 2249 C CA . SER A 1 297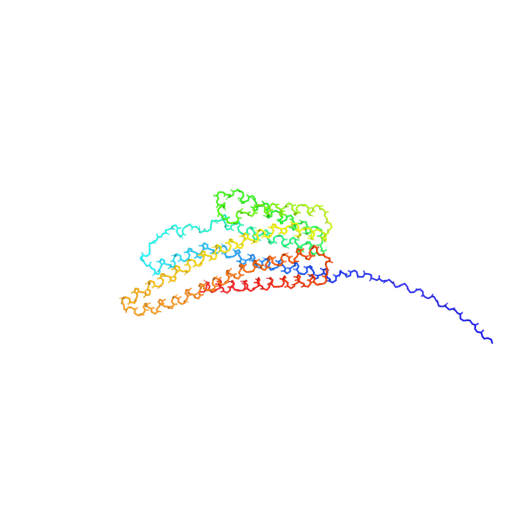 ? -10.181 2.048 -8.383 1.00 96.56 297 SER A CA 1
ATOM 2250 C C . SER A 1 297 ? -11.258 1.648 -7.376 1.00 96.56 297 SER A C 1
ATOM 2252 O O . SER A 1 297 ? -11.723 2.505 -6.623 1.00 96.56 297 SER A O 1
ATOM 2254 N N . GLU A 1 298 ? -11.594 0.360 -7.306 1.00 94.75 298 GLU A N 1
ATOM 2255 C CA . GLU A 1 298 ? -12.553 -0.187 -6.341 1.00 94.75 298 GLU A CA 1
ATOM 2256 C C . GLU A 1 298 ? -12.101 0.046 -4.897 1.00 94.75 298 GLU A C 1
ATOM 2258 O O . GLU A 1 298 ? -12.878 0.539 -4.073 1.00 94.75 298 GLU A O 1
ATOM 2263 N N . VAL A 1 299 ? -10.828 -0.229 -4.584 1.00 93.94 299 VAL A N 1
ATOM 2264 C CA . VAL A 1 299 ? -10.307 -0.025 -3.225 1.00 93.94 299 VAL A CA 1
ATOM 2265 C C . VAL A 1 299 ? -10.293 1.456 -2.838 1.00 93.94 299 VAL A C 1
ATOM 2267 O O . VAL A 1 299 ? -10.628 1.797 -1.704 1.00 93.94 299 VAL A O 1
ATOM 2270 N N . LEU A 1 300 ? -9.979 2.354 -3.779 1.00 93.25 300 LEU A N 1
ATOM 2271 C CA . LEU A 1 300 ? -10.023 3.799 -3.551 1.00 93.25 300 LEU A CA 1
ATOM 2272 C C . LEU A 1 300 ? -11.448 4.285 -3.277 1.00 93.25 300 LEU A C 1
ATOM 2274 O O . LEU A 1 300 ? -11.659 5.099 -2.376 1.00 93.25 300 LEU A O 1
ATOM 2278 N N . GLU A 1 301 ? -12.430 3.799 -4.034 1.00 92.31 301 GLU A N 1
ATOM 2279 C CA . GLU A 1 301 ? -13.833 4.138 -3.808 1.00 92.31 301 GLU A CA 1
ATOM 2280 C C . GLU A 1 301 ? -14.334 3.598 -2.462 1.00 92.31 301 GLU A C 1
ATOM 2282 O O . GLU A 1 301 ? -14.967 4.334 -1.700 1.00 92.31 301 GLU A O 1
ATOM 2287 N N . SER A 1 302 ? -14.011 2.342 -2.136 1.00 89.81 302 SER A N 1
ATOM 2288 C CA . SER A 1 302 ? -14.342 1.739 -0.840 1.00 89.81 302 SER A CA 1
ATOM 2289 C C . SER A 1 302 ? -13.737 2.539 0.312 1.00 89.81 302 SER A C 1
ATOM 2291 O O . SER A 1 302 ? -14.429 2.861 1.279 1.00 89.81 302 SER A O 1
ATOM 2293 N N . PHE A 1 303 ? -12.465 2.930 0.188 1.00 88.69 303 PHE A N 1
ATOM 2294 C CA . PHE A 1 303 ? -11.779 3.731 1.194 1.00 88.69 303 PHE A CA 1
ATOM 2295 C C . PHE A 1 303 ? -12.453 5.089 1.404 1.00 88.69 303 PHE A C 1
ATOM 2297 O O . PHE A 1 303 ? -12.737 5.448 2.546 1.00 88.69 303 PHE A O 1
ATOM 2304 N N . ARG A 1 304 ? -12.802 5.798 0.322 1.00 88.38 304 ARG A N 1
ATOM 2305 C CA . ARG A 1 304 ? -13.527 7.078 0.404 1.00 88.38 304 ARG A CA 1
ATOM 2306 C C . ARG A 1 304 ? -14.843 6.943 1.163 1.00 88.38 304 ARG A C 1
ATOM 2308 O O . ARG A 1 304 ? -15.061 7.696 2.110 1.00 88.38 304 ARG A O 1
ATOM 2315 N N . LYS A 1 305 ? -15.660 5.937 0.828 1.00 85.62 305 LYS A N 1
ATOM 2316 C CA . LYS A 1 305 ? -16.937 5.667 1.515 1.00 85.62 305 LYS A CA 1
ATOM 2317 C C . LYS A 1 305 ? -16.747 5.448 3.017 1.00 85.62 305 LYS A C 1
ATOM 2319 O O . LYS A 1 305 ? -17.493 6.010 3.814 1.00 85.62 305 LYS A O 1
ATOM 2324 N N . VAL A 1 306 ? -15.734 4.671 3.409 1.00 81.06 306 VAL A N 1
ATOM 2325 C CA . VAL A 1 306 ? -15.428 4.418 4.828 1.00 81.06 306 VAL A CA 1
ATOM 2326 C C . VAL A 1 306 ? -14.960 5.692 5.537 1.00 81.06 306 VAL A C 1
ATOM 2328 O O . VAL A 1 306 ? -15.369 5.943 6.669 1.00 81.06 306 VAL A O 1
ATOM 2331 N N . THR A 1 307 ? -14.126 6.513 4.893 1.00 77.81 307 THR A N 1
ATOM 2332 C CA . THR A 1 307 ? -13.644 7.768 5.492 1.00 77.81 307 THR A CA 1
ATOM 2333 C C . THR A 1 307 ? -14.732 8.833 5.616 1.00 77.81 307 THR A C 1
ATOM 2335 O O . THR A 1 307 ? -14.776 9.528 6.627 1.00 77.81 307 THR A O 1
ATOM 2338 N N . GLU A 1 308 ? -15.634 8.938 4.638 1.00 77.06 308 GLU A N 1
ATOM 2339 C CA . GLU A 1 308 ? -16.766 9.871 4.675 1.00 77.06 308 GLU A CA 1
ATOM 2340 C C . GLU A 1 308 ? -17.773 9.473 5.758 1.00 77.06 308 GLU A C 1
ATOM 2342 O O . GLU A 1 308 ? -18.179 10.320 6.550 1.00 77.06 308 GLU A O 1
ATOM 2347 N N . ALA A 1 309 ? -18.096 8.179 5.866 1.00 66.12 309 ALA A N 1
ATOM 2348 C CA . ALA A 1 309 ? -18.970 7.659 6.918 1.00 66.12 309 ALA A CA 1
ATOM 2349 C C . ALA A 1 309 ? -18.397 7.850 8.334 1.00 66.12 309 ALA A C 1
ATOM 2351 O O . ALA A 1 309 ? -19.151 7.922 9.297 1.00 66.12 309 ALA A O 1
ATOM 2352 N N . ALA A 1 310 ? -17.070 7.930 8.478 1.00 62.84 310 ALA A N 1
ATOM 2353 C CA . ALA A 1 310 ? -16.420 8.207 9.759 1.00 62.84 310 ALA A CA 1
ATOM 2354 C C . ALA A 1 310 ? -16.387 9.705 10.128 1.00 62.84 310 ALA A C 1
ATOM 2356 O O . ALA A 1 310 ? -16.086 10.035 11.276 1.00 62.84 310 ALA A O 1
ATOM 2357 N N . ALA A 1 311 ? -16.645 10.604 9.171 1.00 56.88 311 ALA A N 1
ATOM 2358 C CA . ALA A 1 311 ? -16.645 12.056 9.372 1.00 56.88 311 ALA A CA 1
ATOM 2359 C C . ALA A 1 311 ? -18.038 12.633 9.699 1.00 56.88 311 ALA A C 1
ATOM 2361 O O . ALA A 1 311 ? -18.128 13.790 10.115 1.00 56.88 311 ALA A O 1
ATOM 2362 N N . THR A 1 312 ? -19.096 11.842 9.500 1.00 41.25 312 THR A N 1
ATOM 2363 C CA . THR A 1 312 ? -20.501 12.150 9.827 1.00 41.25 312 THR A CA 1
ATOM 2364 C C . THR A 1 312 ? -20.909 11.590 11.179 1.00 41.25 312 THR A C 1
ATOM 2366 O O . THR A 1 312 ? -21.601 12.318 11.924 1.00 41.25 312 THR A O 1
#

Mean predicted aligned error: 8.9 Å

Sequence (312 aa):
MRHLLQHIGVVALVAGLAACSAPRDFTVYQETIGEFQTATDKTASVALDYVKGINTFERGFELKLLREDPDRPLIISKLSEPILSPQAISARDRVFGVLKQYTQMLASLAASDASERWKAASERAKASADTLLTDLNANSGILGDLPIADVTSPLKTISDVIATEIINARRAAALDAAIGKAAPAIQEISATLREDLAFVVRQRDSVKQLEIAELTILYAQAQETDNNAARLSTLTKIDQALQARTQSLSTLQGLVQTLDQFDAAHDALVRYATSDKSPQELSDLVSIVRSYADSASEVLESFRKVTEAAAT

Secondary structure (DSSP, 8-state):
--------------------PPPHHHHHHHHHHHHHHHHHHHHHHHHHHHHHHHHHHHHHHHHHHHHH-TTS---THHHHS-SS-HHHHHHHHHHHHHHHHHHHHHHHHHSSS-HHHHHHHHHHHHHHHHHHHHHHHHTHHHHTTSGGGTTHHHHHHHHHHHHHHHHH--HHHHHHHHHHHHHHHHHHHHHHHHHHHHHHHHHHHHHHHHHHHHHHHHHHHHHHTT-HHHHHHHHHHHHHHHHHHHHHHHHHHHHHHHHHHHHHHHHHHHHHHHS---HHHHHHHHHHHHHHHHHHHHHHHHHHHHHHHTT-

pLDDT: mean 83.14, std 15.1, range [31.59, 98.38]

Nearest PDB structures (foldseek):
  7ocy-assembly1_A  TM=2.380E-01  e=4.953E-01  Enterococcus faecalis
  8qai-assembly2_B  TM=3.305E-01  e=2.404E+00  synthetic construct
  8a1g-assembly2_B  TM=3.235E-01  e=6.595E+00  Homo sapiens

Solvent-accessible surface area (backbone atoms only — not comparable to full-atom values): 16649 Å² total; per-residue (Å²): 136,84,90,83,90,84,84,90,85,83,84,75,85,77,80,75,79,78,75,81,68,74,59,70,67,57,54,53,54,32,52,41,40,45,45,43,30,53,22,46,49,38,43,37,50,50,53,45,55,49,59,70,40,47,48,59,52,51,31,53,46,55,56,48,51,52,72,75,35,83,84,54,81,88,59,62,60,65,66,74,52,61,84,61,49,72,66,56,46,49,52,54,48,41,54,47,46,29,55,42,30,46,33,48,20,51,29,37,44,50,48,95,74,59,81,62,55,26,46,54,30,35,53,50,23,27,50,42,24,53,50,47,43,51,50,48,64,77,38,35,95,80,36,62,90,41,61,75,48,70,42,49,63,33,33,50,49,41,28,55,48,40,57,52,45,70,75,68,59,65,53,71,63,34,41,31,48,51,45,55,71,31,40,69,28,52,52,51,45,51,51,34,51,43,53,44,50,52,51,51,49,52,52,56,47,54,57,49,49,51,52,48,52,51,41,50,50,54,29,50,54,21,58,77,68,70,34,60,68,56,28,56,52,34,52,54,52,41,55,52,49,54,52,52,43,52,56,56,49,51,36,51,52,42,48,48,53,34,50,56,30,46,50,52,28,50,51,32,49,33,51,38,47,73,48,93,66,46,73,64,48,52,49,52,32,48,53,40,28,47,53,24,33,51,43,20,48,52,35,43,52,48,44,50,55,55,54,55,65,71,74,109